Protein AF-A0A524GKK4-F1 (afdb_monomer_lite)

Structure (mmCIF, N/CA/C/O backbone):
data_AF-A0A524GKK4-F1
#
_entry.id   AF-A0A524GKK4-F1
#
loop_
_atom_site.group_PDB
_atom_site.id
_atom_site.type_symbol
_atom_site.label_atom_id
_atom_site.label_alt_id
_atom_site.label_comp_id
_atom_site.label_asym_id
_atom_site.label_entity_id
_atom_site.label_seq_id
_atom_site.pdbx_PDB_ins_code
_atom_site.Cartn_x
_atom_site.Cartn_y
_atom_site.Cartn_z
_atom_site.occupancy
_atom_site.B_iso_or_equiv
_atom_site.auth_seq_id
_atom_site.auth_comp_id
_atom_site.auth_asym_id
_atom_site.auth_atom_id
_atom_site.pdbx_PDB_model_num
ATOM 1 N N . MET A 1 1 ? -2.557 4.128 -50.075 1.00 33.72 1 MET A N 1
ATOM 2 C CA . MET A 1 1 ? -1.269 3.826 -50.736 1.00 33.72 1 MET A CA 1
ATOM 3 C C . MET A 1 1 ? -0.258 4.209 -49.692 1.00 33.72 1 MET A C 1
ATOM 5 O O . MET A 1 1 ? 0.015 5.391 -49.548 1.00 33.72 1 MET A O 1
ATOM 9 N N . ASP A 1 2 ? 0.147 3.242 -48.880 1.00 38.78 2 ASP A N 1
ATOM 10 C CA . ASP A 1 2 ? 0.832 3.525 -47.623 1.00 38.78 2 ASP A CA 1
ATOM 11 C C . ASP A 1 2 ? 2.306 3.195 -47.824 1.00 38.78 2 ASP A C 1
ATOM 13 O O . ASP A 1 2 ? 2.696 2.029 -47.864 1.00 38.78 2 ASP A O 1
ATOM 17 N N . THR A 1 3 ? 3.111 4.226 -48.058 1.00 45.31 3 THR A N 1
ATOM 18 C CA . THR A 1 3 ? 4.571 4.128 -48.103 1.00 45.31 3 THR A CA 1
ATOM 19 C C . THR A 1 3 ? 5.114 4.027 -46.675 1.00 45.31 3 THR A C 1
ATOM 21 O O . THR A 1 3 ? 4.816 4.904 -45.858 1.00 45.31 3 THR A O 1
ATOM 24 N N . PRO A 1 4 ? 5.918 3.003 -46.338 1.00 50.41 4 PRO A N 1
ATOM 25 C CA . PRO A 1 4 ? 6.613 2.953 -45.062 1.00 50.41 4 PRO A CA 1
ATOM 26 C C . PRO A 1 4 ? 7.827 3.886 -45.135 1.00 50.41 4 PRO A C 1
ATOM 28 O O . PRO A 1 4 ? 8.882 3.511 -45.633 1.00 50.41 4 PRO A O 1
ATOM 31 N N . PHE A 1 5 ? 7.687 5.127 -44.671 1.00 62.56 5 PHE A N 1
ATOM 32 C CA . PHE A 1 5 ? 8.832 6.030 -44.564 1.00 62.56 5 PHE A CA 1
ATOM 33 C C . PHE A 1 5 ? 9.609 5.701 -43.285 1.00 62.56 5 PHE A C 1
ATOM 35 O O . PHE A 1 5 ? 9.201 6.069 -42.184 1.00 62.56 5 PHE A O 1
ATOM 42 N N . ALA A 1 6 ? 10.710 4.967 -43.429 1.00 76.25 6 ALA A N 1
ATOM 43 C CA . ALA A 1 6 ? 11.764 4.951 -42.421 1.00 76.25 6 ALA A CA 1
ATOM 44 C C . ALA A 1 6 ? 12.580 6.247 -42.551 1.00 76.25 6 ALA A C 1
ATOM 46 O O . ALA A 1 6 ? 12.705 6.794 -43.648 1.00 76.25 6 ALA A O 1
ATOM 47 N N . TYR A 1 7 ? 13.133 6.742 -41.451 1.00 80.44 7 TYR A N 1
ATOM 48 C CA . TYR A 1 7 ? 13.897 7.983 -41.422 1.00 80.44 7 TYR A CA 1
ATOM 49 C C . TYR A 1 7 ? 15.275 7.760 -40.811 1.00 80.44 7 TYR A C 1
ATOM 51 O O . TYR A 1 7 ? 15.414 7.105 -39.779 1.00 80.44 7 TYR A O 1
ATOM 59 N N . ASP A 1 8 ? 16.283 8.350 -41.437 1.00 86.25 8 ASP A N 1
ATOM 60 C CA . ASP A 1 8 ? 17.646 8.387 -40.926 1.00 86.25 8 ASP A CA 1
ATOM 61 C C . ASP A 1 8 ? 17.910 9.769 -40.304 1.00 86.25 8 ASP A C 1
ATOM 63 O O . ASP A 1 8 ? 17.408 10.787 -40.790 1.00 86.25 8 ASP A O 1
ATOM 67 N N . ILE A 1 9 ? 18.709 9.826 -39.237 1.00 86.00 9 ILE A N 1
ATOM 68 C CA . ILE A 1 9 ? 19.156 11.079 -38.614 1.00 86.00 9 ILE A CA 1
ATOM 69 C C . ILE A 1 9 ? 20.647 11.247 -38.883 1.00 86.00 9 ILE A C 1
ATOM 71 O O . ILE A 1 9 ? 21.473 10.466 -38.402 1.00 86.00 9 ILE A O 1
ATOM 75 N N . ALA A 1 10 ? 20.999 12.295 -39.626 1.00 85.44 10 ALA A N 1
ATOM 76 C CA . ALA A 1 10 ? 22.377 12.669 -39.906 1.00 85.44 10 ALA A CA 1
ATOM 77 C C . ALA A 1 10 ? 22.843 13.797 -38.976 1.00 85.44 10 ALA A C 1
ATOM 79 O O . ALA A 1 10 ? 22.163 14.811 -38.815 1.00 85.44 10 ALA A O 1
ATOM 80 N N . PHE A 1 11 ? 24.023 13.641 -38.381 1.00 84.44 11 PHE A N 1
ATOM 81 C CA . PHE A 1 11 ? 24.665 14.669 -37.568 1.00 84.44 11 PHE A CA 1
ATOM 82 C C . PHE A 1 11 ? 25.390 15.681 -38.460 1.00 84.44 11 PHE A C 1
ATOM 84 O O . PHE A 1 11 ? 26.258 15.308 -39.245 1.00 84.44 11 PHE A O 1
ATOM 91 N N . LEU A 1 12 ? 25.058 16.966 -38.340 1.00 81.06 12 LEU A N 1
ATOM 92 C CA . LEU A 1 12 ? 25.643 18.042 -39.147 1.00 81.06 12 LEU A CA 1
ATOM 93 C C . LEU A 1 12 ? 26.632 18.914 -38.363 1.00 81.06 12 LEU A C 1
ATOM 95 O O . LEU A 1 12 ? 27.481 19.567 -38.966 1.00 81.06 12 LEU A O 1
ATOM 99 N N . GLY A 1 13 ? 26.552 18.926 -37.034 1.00 83.00 13 GLY A N 1
ATOM 100 C CA . GLY A 1 13 ? 27.472 19.687 -36.195 1.00 83.00 13 GLY A CA 1
ATOM 101 C C . GLY A 1 13 ? 26.882 20.069 -34.843 1.00 83.00 13 GLY A C 1
ATOM 102 O O . GLY A 1 13 ? 25.847 19.559 -34.424 1.00 83.00 13 GLY A O 1
ATOM 103 N N . LEU A 1 14 ? 27.556 20.985 -34.153 1.00 86.44 14 LEU A N 1
ATOM 104 C CA . LEU A 1 14 ? 27.154 21.504 -32.847 1.00 86.44 14 LEU A CA 1
ATOM 105 C C . LEU A 1 14 ? 26.802 22.987 -32.943 1.00 86.44 14 LEU A C 1
ATOM 107 O O . LEU A 1 14 ? 27.515 23.748 -33.595 1.00 86.44 14 LEU A O 1
ATOM 111 N N . LYS A 1 15 ? 25.759 23.403 -32.218 1.00 86.00 15 LYS A N 1
ATOM 112 C CA . LYS A 1 15 ? 25.438 24.819 -31.981 1.00 86.00 15 LYS A CA 1
ATOM 113 C C . LYS A 1 15 ? 26.532 25.499 -31.147 1.00 86.00 15 LYS A C 1
ATOM 115 O O . LYS A 1 15 ? 26.876 26.646 -31.410 1.00 86.00 15 LYS A O 1
ATOM 120 N N . ASP A 1 16 ? 27.097 24.776 -30.176 1.00 82.19 16 ASP A N 1
ATOM 121 C CA . ASP A 1 16 ? 28.266 25.190 -29.392 1.00 82.19 16 ASP A CA 1
ATOM 122 C C . ASP A 1 16 ? 29.414 24.171 -29.555 1.00 82.19 16 ASP A C 1
ATOM 124 O O . ASP A 1 16 ? 29.352 23.076 -28.988 1.00 82.19 16 ASP A O 1
ATOM 128 N N . PRO A 1 17 ? 30.478 24.497 -30.313 1.00 80.50 17 PRO A N 1
ATOM 129 C CA . PRO A 1 17 ? 31.605 23.595 -30.530 1.00 80.50 17 PRO A CA 1
ATOM 130 C C . PRO A 1 17 ? 32.586 23.533 -29.346 1.00 80.50 17 PRO A C 1
ATOM 132 O O . PRO A 1 17 ? 33.589 22.817 -29.451 1.00 80.50 17 PRO A O 1
ATOM 135 N N . SER A 1 18 ? 32.338 24.268 -28.252 1.00 84.44 18 SER A N 1
ATOM 136 C CA . SER A 1 18 ? 33.179 24.269 -27.052 1.00 84.44 18 SER A CA 1
ATOM 137 C C . SER A 1 18 ? 33.275 22.877 -26.403 1.00 84.44 18 SER A C 1
ATOM 139 O O . SER A 1 18 ? 32.421 22.014 -26.629 1.00 84.44 18 SER A O 1
ATOM 141 N N . PRO A 1 19 ? 34.283 22.629 -25.543 1.00 82.44 19 PRO A N 1
ATOM 142 C CA . PRO A 1 19 ? 34.357 21.392 -24.765 1.00 82.44 19 PRO A CA 1
ATOM 143 C C . PRO A 1 19 ? 33.082 21.110 -23.958 1.00 82.44 19 PRO A C 1
ATOM 145 O O . PRO A 1 19 ? 32.694 19.957 -23.812 1.00 82.44 19 PRO A O 1
ATOM 148 N N . VAL A 1 20 ? 32.395 22.154 -23.482 1.00 82.94 20 VAL A N 1
ATOM 149 C CA . VAL A 1 20 ? 31.154 22.027 -22.706 1.00 82.94 20 VAL A CA 1
ATOM 150 C C . VAL A 1 20 ? 29.991 21.577 -23.593 1.00 82.94 20 VAL A C 1
ATOM 152 O O . VAL A 1 20 ? 29.263 20.655 -23.219 1.00 82.94 20 VAL A O 1
ATOM 155 N N . GLY A 1 21 ? 29.839 22.176 -24.779 1.00 82.31 21 GLY A N 1
ATOM 156 C CA . GLY A 1 21 ? 28.829 21.771 -25.761 1.00 82.31 21 GLY A CA 1
ATOM 157 C C . GLY A 1 21 ? 29.041 20.339 -26.261 1.00 82.31 21 GLY A C 1
ATOM 158 O O . GLY A 1 21 ? 28.098 19.550 -26.321 1.00 82.31 21 GLY A O 1
ATOM 159 N N . ARG A 1 22 ? 30.300 19.951 -26.498 1.00 83.75 22 ARG A N 1
ATOM 160 C CA . ARG A 1 22 ? 30.676 18.575 -26.865 1.00 83.75 22 ARG A CA 1
ATOM 161 C C . ARG A 1 22 ? 30.323 17.569 -25.772 1.00 83.75 22 ARG A C 1
ATOM 163 O O . ARG A 1 22 ? 29.684 16.567 -26.073 1.00 83.75 22 ARG A O 1
ATOM 170 N N . SER A 1 23 ? 30.680 17.841 -24.516 1.00 85.19 23 SER A N 1
ATOM 171 C CA . SER A 1 23 ? 30.360 16.949 -23.392 1.00 85.19 23 SER A CA 1
ATOM 172 C C . SER A 1 23 ? 28.855 16.767 -23.203 1.00 85.19 23 SER A C 1
ATOM 174 O O . SER A 1 23 ? 28.401 15.663 -22.913 1.00 85.19 23 SER A O 1
ATOM 176 N N . ARG A 1 24 ? 28.062 17.827 -23.410 1.00 85.81 24 ARG A N 1
ATOM 177 C CA . ARG A 1 24 ? 26.596 17.750 -23.339 1.00 85.81 24 ARG A CA 1
ATOM 178 C C . ARG A 1 24 ? 26.029 16.800 -24.391 1.00 85.81 24 ARG A C 1
ATOM 180 O O . ARG A 1 24 ? 25.202 15.956 -24.052 1.00 85.81 24 ARG A O 1
ATOM 187 N N . LEU A 1 25 ? 26.502 16.905 -25.633 1.00 84.44 25 LEU A N 1
ATOM 188 C CA . LEU A 1 25 ? 26.060 16.014 -26.700 1.00 84.44 25 LEU A CA 1
ATOM 189 C C . LEU A 1 25 ? 26.522 14.571 -26.473 1.00 84.44 25 LEU A C 1
ATOM 191 O O . LEU A 1 25 ? 25.742 13.653 -26.691 1.00 84.44 25 LEU A O 1
ATOM 195 N N . VAL A 1 26 ? 27.746 14.351 -25.985 1.00 86.38 26 VAL A N 1
ATOM 196 C CA . VAL A 1 26 ? 28.236 12.996 -25.680 1.00 86.38 26 VAL A CA 1
ATOM 197 C C . VAL A 1 26 ? 27.371 12.313 -24.620 1.00 86.38 26 VAL A C 1
ATOM 199 O O . VAL A 1 26 ? 26.982 11.166 -24.815 1.00 86.38 26 VAL A O 1
ATOM 202 N N . LEU A 1 27 ? 26.997 13.023 -23.551 1.00 84.81 27 LEU A N 1
ATOM 203 C CA . LEU A 1 27 ? 26.100 12.488 -22.519 1.00 84.81 27 LEU A CA 1
ATOM 204 C C . LEU A 1 27 ? 24.694 12.194 -23.061 1.00 84.81 27 LEU A C 1
ATOM 206 O O . LEU A 1 27 ? 24.067 11.214 -22.662 1.00 84.81 27 LEU A O 1
ATOM 210 N N . ALA A 1 28 ? 24.185 13.031 -23.969 1.00 83.75 28 ALA A N 1
ATOM 211 C CA . ALA A 1 28 ? 22.908 12.774 -24.631 1.00 83.75 28 ALA A CA 1
ATOM 212 C C . ALA A 1 28 ? 22.986 11.537 -25.543 1.00 83.75 28 ALA A C 1
ATOM 214 O O . ALA A 1 28 ? 22.107 10.682 -25.494 1.00 83.75 28 ALA A O 1
ATOM 215 N N . MET A 1 29 ? 24.065 11.397 -26.315 1.00 81.69 29 MET A N 1
ATOM 216 C CA . MET A 1 29 ? 24.303 10.249 -27.194 1.00 81.69 29 MET A CA 1
ATOM 217 C C . MET A 1 29 ? 24.499 8.947 -26.414 1.00 81.69 29 MET A C 1
ATOM 219 O O . MET A 1 29 ? 23.961 7.920 -26.818 1.00 81.69 29 MET A O 1
ATOM 223 N N . GLU A 1 30 ? 25.199 8.979 -25.281 1.00 83.25 30 GLU A N 1
ATOM 224 C CA . GLU A 1 30 ? 25.345 7.831 -24.379 1.00 83.25 30 GLU A CA 1
ATOM 225 C C . GLU A 1 30 ? 23.979 7.358 -23.861 1.00 83.25 30 GLU A C 1
ATOM 227 O O . GLU A 1 30 ? 23.680 6.168 -23.905 1.00 83.25 30 GLU A O 1
ATOM 232 N N . ARG A 1 31 ? 23.091 8.285 -23.478 1.00 81.69 31 ARG A N 1
ATOM 233 C CA . ARG A 1 31 ? 21.719 7.955 -23.051 1.00 81.69 31 ARG A CA 1
ATOM 234 C C . ARG A 1 31 ? 20.847 7.412 -24.182 1.00 81.69 31 ARG A C 1
ATOM 236 O O . ARG A 1 31 ? 20.048 6.514 -23.946 1.00 81.69 31 ARG A O 1
ATOM 243 N N . LEU A 1 32 ? 20.974 7.969 -25.387 1.00 78.94 32 LEU A N 1
ATOM 244 C CA . LEU A 1 32 ? 20.140 7.601 -26.535 1.00 78.94 32 LEU A CA 1
ATOM 245 C C . LEU A 1 32 ? 20.595 6.306 -27.222 1.00 78.94 32 LEU A C 1
ATOM 247 O O . LEU A 1 32 ? 19.771 5.614 -27.811 1.00 78.94 32 LEU A O 1
ATOM 251 N N . THR A 1 33 ? 21.891 5.987 -27.177 1.00 78.31 33 THR A N 1
ATOM 252 C CA . THR A 1 33 ? 22.475 4.850 -27.914 1.00 78.31 33 THR A CA 1
ATOM 253 C C . THR A 1 33 ? 23.038 3.748 -27.021 1.00 78.31 33 THR A C 1
ATOM 255 O O . THR A 1 33 ? 23.340 2.670 -27.525 1.00 78.31 33 THR A O 1
ATOM 258 N N . GLY A 1 34 ? 23.244 4.010 -25.725 1.00 76.25 34 GLY A N 1
ATOM 259 C CA . GLY A 1 34 ? 23.941 3.103 -24.806 1.00 76.25 34 GLY A CA 1
ATOM 260 C C . GLY A 1 34 ? 25.437 2.926 -25.103 1.00 76.25 34 GLY A C 1
ATOM 261 O O . GLY A 1 34 ? 26.086 2.086 -24.482 1.00 76.25 34 GLY A O 1
ATOM 262 N N . ARG A 1 35 ? 25.997 3.675 -26.065 1.00 77.19 35 ARG A N 1
ATOM 263 C CA . ARG A 1 35 ? 27.411 3.589 -26.461 1.00 77.19 35 ARG A CA 1
ATOM 264 C C . ARG A 1 35 ? 28.300 4.362 -25.497 1.00 77.19 35 ARG A C 1
ATOM 266 O O . ARG A 1 35 ? 27.888 5.372 -24.930 1.00 77.19 35 ARG A O 1
ATOM 273 N N . SER A 1 36 ? 29.545 3.909 -25.362 1.00 77.31 36 SER A N 1
ATOM 274 C CA . SER A 1 36 ? 30.508 4.532 -24.456 1.00 77.31 36 SER A CA 1
ATOM 275 C C . SER A 1 36 ? 30.814 5.980 -24.857 1.00 77.31 36 SER A C 1
ATOM 277 O O . SER A 1 36 ? 30.770 6.347 -26.033 1.00 77.31 36 SER A O 1
ATOM 279 N N . THR A 1 37 ? 31.206 6.804 -23.884 1.00 76.50 37 THR A N 1
ATOM 280 C CA . THR A 1 37 ? 31.662 8.189 -24.102 1.00 76.50 37 THR A CA 1
ATOM 281 C C . THR A 1 37 ? 32.747 8.279 -25.187 1.00 76.50 37 THR A C 1
ATOM 283 O O . THR A 1 37 ? 32.759 9.221 -25.980 1.00 76.50 37 THR A O 1
ATOM 286 N N . ALA A 1 38 ? 33.643 7.286 -25.250 1.00 75.31 38 ALA A N 1
ATOM 287 C CA . ALA A 1 38 ? 34.726 7.223 -26.228 1.00 75.31 38 ALA A CA 1
ATOM 288 C C . ALA A 1 38 ? 34.210 6.993 -27.659 1.00 75.31 38 ALA A C 1
ATOM 290 O O . ALA A 1 38 ? 34.651 7.679 -28.579 1.00 75.31 38 ALA A O 1
ATOM 291 N N . ASP A 1 39 ? 33.233 6.099 -27.835 1.00 71.06 39 ASP A N 1
ATOM 292 C CA . ASP A 1 39 ? 32.603 5.846 -29.138 1.00 71.06 39 ASP A CA 1
ATOM 293 C C . ASP A 1 39 ? 31.787 7.061 -29.601 1.00 71.06 39 ASP A C 1
ATOM 295 O O . ASP A 1 39 ? 31.809 7.439 -30.772 1.00 71.06 39 ASP A O 1
ATOM 299 N N . CYS A 1 40 ? 31.115 7.731 -28.660 1.00 75.44 40 CYS A N 1
ATOM 300 C CA . CYS A 1 40 ? 30.336 8.937 -28.924 1.00 75.44 40 CYS A CA 1
ATOM 301 C C . CYS A 1 40 ? 31.204 10.133 -29.348 1.00 75.44 40 CYS A C 1
ATOM 303 O O . CYS A 1 40 ? 30.756 10.980 -30.125 1.00 75.44 40 CYS A O 1
ATOM 305 N N . HIS A 1 41 ? 32.457 10.196 -28.890 1.00 75.06 41 HIS A N 1
ATOM 306 C CA . HIS A 1 41 ? 33.407 11.219 -29.320 1.00 75.06 41 HIS A CA 1
ATOM 307 C C . HIS A 1 41 ? 33.795 11.095 -30.800 1.00 75.06 41 HIS A C 1
ATOM 309 O O . HIS A 1 41 ? 34.009 12.125 -31.445 1.00 75.06 41 HIS A O 1
ATOM 315 N N . ASP A 1 42 ? 33.845 9.880 -31.354 1.00 72.38 42 ASP A N 1
ATOM 316 C CA . ASP A 1 42 ? 34.187 9.666 -32.766 1.00 72.38 42 ASP A CA 1
ATOM 317 C C . ASP A 1 42 ? 33.111 10.247 -33.702 1.00 72.38 42 ASP A C 1
ATOM 319 O O . ASP A 1 42 ? 33.435 10.826 -34.743 1.00 72.38 42 ASP A O 1
ATOM 323 N N . PHE A 1 43 ? 31.836 10.215 -33.294 1.00 68.94 43 PHE A N 1
ATOM 324 C CA . PHE A 1 43 ? 30.722 10.795 -34.058 1.00 68.94 43 PHE A CA 1
ATOM 325 C C . PHE A 1 43 ? 30.834 12.311 -34.224 1.00 68.94 43 PHE A C 1
ATOM 327 O O . PHE A 1 43 ? 30.537 12.842 -35.294 1.00 68.94 43 PHE A O 1
ATOM 334 N N . LEU A 1 44 ? 31.336 13.012 -33.203 1.00 68.88 44 LEU A N 1
ATOM 335 C CA . LEU A 1 44 ? 31.500 14.469 -33.237 1.00 68.88 44 LEU A CA 1
ATOM 336 C C . LEU A 1 44 ? 32.532 14.942 -34.267 1.00 68.88 44 LEU A C 1
ATOM 338 O O . LEU A 1 44 ? 32.556 16.123 -34.612 1.00 68.88 44 LEU A O 1
ATOM 342 N N . SER A 1 45 ? 33.396 14.040 -34.739 1.00 68.44 45 SER A N 1
ATOM 343 C CA . SER A 1 45 ? 34.435 14.349 -35.721 1.00 68.44 45 SER A CA 1
ATOM 344 C C . SER A 1 45 ? 33.966 14.216 -37.177 1.00 68.44 45 SER A C 1
ATOM 346 O O . SER A 1 45 ? 34.677 14.648 -38.085 1.00 68.44 45 SER A O 1
ATOM 348 N N . LYS A 1 46 ? 32.770 13.653 -37.416 1.00 71.44 46 LYS A N 1
ATOM 349 C CA . LYS A 1 46 ? 32.276 13.276 -38.750 1.00 71.44 46 LYS A CA 1
ATOM 350 C C . LYS A 1 46 ? 30.944 13.961 -39.065 1.00 71.44 46 LYS A C 1
ATOM 352 O O . LYS A 1 46 ? 29.873 13.484 -38.702 1.00 71.44 4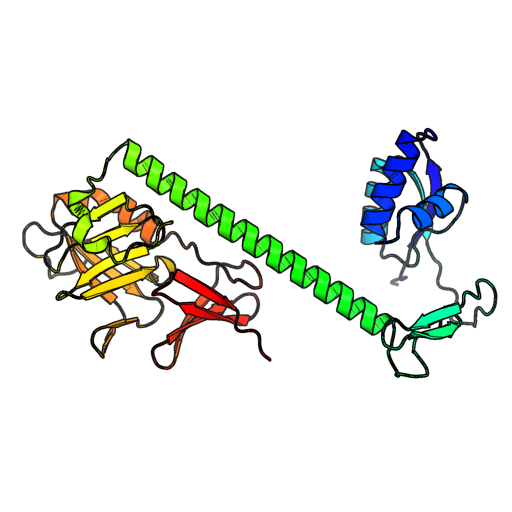6 LYS A O 1
ATOM 357 N N . VAL A 1 47 ? 31.019 15.078 -39.785 1.00 71.50 47 VAL A N 1
ATOM 358 C CA . VAL A 1 47 ? 29.843 15.781 -40.326 1.00 71.50 47 VAL A CA 1
ATOM 359 C C . VAL A 1 47 ? 29.195 14.942 -41.431 1.00 71.50 47 VAL A C 1
ATOM 361 O O . VAL A 1 47 ? 29.881 14.390 -42.287 1.00 71.50 47 VAL A O 1
ATOM 364 N N . GLY A 1 48 ? 27.867 14.859 -41.420 1.00 65.19 48 GLY A N 1
ATOM 365 C CA . GLY A 1 48 ? 27.066 14.088 -42.369 1.00 65.19 48 GLY A CA 1
ATOM 366 C C . GLY A 1 48 ? 26.921 12.606 -42.015 1.00 65.19 48 GLY A C 1
ATOM 367 O O . GLY A 1 48 ? 26.300 11.869 -42.782 1.00 65.19 48 GLY A O 1
ATOM 368 N N . LEU A 1 49 ? 27.465 12.165 -40.875 1.00 79.12 49 LEU A N 1
ATOM 369 C CA . LEU A 1 49 ? 27.342 10.785 -40.421 1.00 79.12 49 LEU A CA 1
ATOM 370 C C . LEU A 1 49 ? 25.906 10.490 -39.985 1.00 79.12 49 LEU A C 1
ATOM 372 O O . LEU A 1 49 ? 25.322 11.230 -39.193 1.00 79.12 49 LEU A O 1
ATOM 376 N N . THR A 1 50 ? 25.362 9.379 -40.472 1.00 82.00 50 THR A N 1
ATOM 377 C CA . THR A 1 50 ? 24.088 8.852 -39.978 1.00 82.00 50 THR A CA 1
ATOM 378 C C . THR A 1 50 ? 24.315 8.241 -38.601 1.00 82.00 50 THR A C 1
ATOM 380 O O . THR A 1 50 ? 25.080 7.289 -38.461 1.00 82.00 50 THR A O 1
ATOM 383 N N . ILE A 1 51 ? 23.700 8.842 -37.586 1.00 82.81 51 ILE A N 1
ATOM 384 C CA . ILE A 1 51 ? 23.838 8.447 -36.177 1.00 82.81 51 ILE A CA 1
ATOM 385 C C . ILE A 1 51 ? 22.688 7.551 -35.713 1.00 82.81 51 ILE A C 1
ATOM 387 O O . ILE A 1 51 ? 22.865 6.773 -34.779 1.00 82.81 51 ILE A O 1
ATOM 391 N N . PHE A 1 52 ? 21.548 7.619 -36.400 1.00 84.81 52 PHE A N 1
ATOM 392 C CA . PHE A 1 52 ? 20.431 6.695 -36.250 1.00 84.81 52 PHE A CA 1
ATOM 393 C C . PHE A 1 52 ? 19.860 6.386 -37.626 1.00 84.81 52 PHE A C 1
ATOM 395 O O . PHE A 1 52 ? 19.720 7.299 -38.441 1.00 84.81 52 PHE A O 1
ATOM 402 N N . ASP A 1 53 ? 19.526 5.127 -37.878 1.00 85.75 53 ASP A N 1
ATOM 403 C CA . ASP A 1 53 ? 18.996 4.674 -39.154 1.00 85.75 53 ASP A CA 1
ATOM 404 C C . ASP A 1 53 ? 17.642 3.973 -39.001 1.00 85.75 53 ASP A C 1
ATOM 406 O O . ASP A 1 53 ? 17.296 3.423 -37.957 1.00 85.75 53 ASP A O 1
ATOM 410 N N . SER A 1 54 ? 16.861 3.991 -40.079 1.00 83.12 54 SER A N 1
ATOM 411 C CA . SER A 1 54 ? 15.619 3.227 -40.233 1.00 83.12 54 SER A CA 1
ATOM 412 C C . SER A 1 54 ? 14.594 3.441 -39.105 1.00 83.12 54 SER A C 1
ATOM 414 O O . SER A 1 54 ? 13.910 2.504 -38.687 1.00 83.12 54 SER A O 1
ATOM 416 N N . LEU A 1 55 ? 14.469 4.675 -38.616 1.00 78.62 55 LEU A N 1
ATOM 417 C CA . LEU A 1 55 ? 13.564 5.019 -37.524 1.00 78.62 55 LEU A CA 1
ATOM 418 C C . LEU A 1 55 ? 12.126 5.252 -38.019 1.00 78.62 55 LEU A C 1
ATOM 420 O O . LEU A 1 55 ? 11.928 5.896 -39.053 1.00 78.62 55 LEU A O 1
ATOM 424 N N . PRO A 1 56 ? 11.101 4.825 -37.262 1.00 81.81 56 PRO A N 1
ATOM 425 C CA . PRO A 1 56 ? 9.743 5.340 -37.418 1.00 81.81 56 PRO A CA 1
ATOM 426 C C . PRO A 1 56 ? 9.699 6.860 -37.209 1.00 81.81 56 PRO A C 1
ATOM 428 O O . PRO A 1 56 ? 10.444 7.389 -36.382 1.00 81.81 56 PRO A O 1
ATOM 431 N N . VAL A 1 57 ? 8.788 7.556 -37.896 1.00 79.12 57 VAL A N 1
ATOM 432 C CA . VAL A 1 57 ? 8.666 9.029 -37.845 1.00 79.12 57 VAL A CA 1
ATOM 433 C C . VAL A 1 57 ? 8.565 9.579 -36.417 1.00 79.12 57 VAL A C 1
ATOM 435 O O . VAL A 1 57 ? 9.283 10.512 -36.065 1.00 79.12 57 VAL A O 1
ATOM 438 N N . ASP A 1 58 ? 7.752 8.946 -35.568 1.00 78.19 58 ASP A N 1
ATOM 439 C CA . ASP A 1 58 ? 7.546 9.379 -34.182 1.00 78.19 58 ASP A CA 1
ATOM 440 C C . ASP A 1 58 ? 8.833 9.246 -33.355 1.00 78.19 58 ASP A C 1
ATOM 442 O O . ASP A 1 58 ? 9.168 10.112 -32.547 1.00 78.19 58 ASP A O 1
ATOM 446 N N . GLN A 1 59 ? 9.604 8.182 -33.597 1.00 81.38 59 GLN A N 1
ATOM 447 C CA . GLN A 1 59 ? 10.873 7.942 -32.915 1.00 81.38 59 GLN A CA 1
ATOM 448 C C . GLN A 1 59 ? 11.970 8.887 -33.420 1.00 81.38 59 GLN A C 1
ATOM 450 O O . GLN A 1 59 ? 12.736 9.417 -32.615 1.00 81.38 59 GLN A O 1
ATOM 455 N N . ALA A 1 60 ? 12.017 9.152 -34.730 1.00 83.06 60 ALA A N 1
ATOM 456 C CA . ALA A 1 60 ? 12.933 10.125 -35.315 1.00 83.06 60 ALA A CA 1
ATOM 457 C C . ALA A 1 60 ? 12.692 11.534 -34.753 1.00 83.06 60 ALA A C 1
ATOM 459 O O . ALA A 1 60 ? 13.645 12.240 -34.418 1.00 83.06 60 ALA A O 1
ATOM 460 N N . GLN A 1 61 ? 11.422 11.911 -34.569 1.00 82.69 61 GLN A N 1
ATOM 461 C CA . GLN A 1 61 ? 11.053 13.206 -34.007 1.00 82.69 61 GLN A CA 1
ATOM 462 C C . GLN A 1 61 ? 11.436 13.340 -32.524 1.00 82.69 61 GLN A C 1
ATOM 464 O O . GLN A 1 61 ? 11.906 14.393 -32.095 1.00 82.69 61 GLN A O 1
ATOM 469 N N . LEU A 1 62 ? 11.276 12.280 -31.728 1.00 86.19 62 LEU A N 1
ATOM 470 C CA . LEU A 1 62 ? 11.710 12.288 -30.327 1.00 86.19 62 LEU A CA 1
ATOM 471 C C . LEU A 1 62 ? 13.231 12.416 -30.206 1.00 86.19 62 LEU A C 1
ATOM 473 O O . LEU A 1 62 ? 13.726 13.220 -29.415 1.00 86.19 62 LEU A O 1
ATOM 477 N N . ILE A 1 63 ? 13.971 11.652 -31.013 1.00 86.75 63 ILE A N 1
ATOM 478 C CA . ILE A 1 63 ? 15.434 11.658 -30.989 1.00 86.75 63 ILE A CA 1
ATOM 479 C C . ILE A 1 63 ? 15.976 13.013 -31.453 1.00 86.75 63 ILE A C 1
ATOM 481 O O . ILE A 1 63 ? 16.875 13.547 -30.806 1.00 86.75 63 ILE A O 1
ATOM 485 N N . ILE A 1 64 ? 15.421 13.619 -32.510 1.00 86.31 64 ILE A N 1
ATOM 486 C CA . ILE A 1 64 ? 15.907 14.929 -32.962 1.00 86.31 64 ILE A CA 1
ATOM 487 C C . ILE A 1 64 ? 15.656 16.027 -31.928 1.00 86.31 64 ILE A C 1
ATOM 489 O O . ILE A 1 64 ? 16.527 16.869 -31.741 1.00 86.31 64 ILE A O 1
ATOM 493 N N . ASN A 1 65 ? 14.523 15.998 -31.219 1.00 88.25 65 ASN A N 1
ATOM 494 C CA . ASN A 1 65 ? 14.232 16.981 -30.175 1.00 88.25 65 ASN A CA 1
ATOM 495 C C . ASN A 1 65 ? 15.258 16.879 -29.036 1.00 88.25 65 ASN A C 1
ATOM 497 O O . ASN A 1 65 ? 15.823 17.887 -28.619 1.00 88.25 65 ASN A O 1
ATOM 501 N N . ALA A 1 66 ? 15.571 15.656 -28.596 1.00 86.62 66 ALA A N 1
ATOM 502 C CA . ALA A 1 66 ? 16.580 15.422 -27.564 1.00 86.62 66 ALA A CA 1
ATOM 503 C C . ALA A 1 66 ? 17.989 15.862 -28.009 1.00 86.62 66 ALA A C 1
ATOM 505 O O . ALA A 1 66 ? 18.753 16.427 -27.222 1.00 86.62 66 ALA A O 1
ATOM 506 N N . LEU A 1 67 ? 18.340 15.633 -29.277 1.00 87.25 67 LEU A N 1
ATOM 507 C CA . LEU A 1 67 ? 19.611 16.080 -29.850 1.00 87.25 67 LEU A CA 1
ATOM 508 C C . LEU A 1 67 ? 19.669 17.609 -29.994 1.00 87.25 67 LEU A C 1
ATOM 510 O O . LEU A 1 67 ? 20.707 18.208 -29.708 1.00 87.25 67 LEU A O 1
ATOM 514 N N . ASP A 1 68 ? 18.566 18.251 -30.377 1.00 87.94 68 ASP A N 1
ATOM 515 C CA . ASP A 1 68 ? 18.466 19.706 -30.516 1.00 87.94 68 ASP A CA 1
ATOM 516 C C . ASP A 1 68 ? 18.620 20.427 -29.164 1.00 87.94 68 ASP A C 1
ATOM 518 O O . ASP A 1 68 ? 19.372 21.407 -29.070 1.00 87.94 68 ASP A O 1
ATOM 522 N N . GLU A 1 69 ? 17.994 19.889 -28.108 1.00 89.00 69 GLU A N 1
ATOM 523 C CA . GLU A 1 69 ? 18.149 20.327 -26.711 1.00 89.00 69 GLU A CA 1
ATOM 524 C C . GLU A 1 69 ? 19.587 20.144 -26.206 1.00 89.00 69 GLU A C 1
ATOM 526 O O . GLU A 1 69 ? 20.133 20.994 -25.491 1.00 89.00 69 GLU A O 1
ATOM 531 N N . ALA A 1 70 ? 20.243 19.059 -26.625 1.00 86.19 70 ALA A N 1
ATOM 532 C CA . ALA A 1 70 ? 21.651 18.805 -26.337 1.00 86.19 70 ALA A CA 1
ATOM 533 C C . ALA A 1 70 ? 22.609 19.710 -27.136 1.00 86.19 70 ALA A C 1
ATOM 535 O O . ALA A 1 70 ? 23.814 19.705 -26.877 1.00 86.19 70 ALA A O 1
ATOM 536 N N . GLY A 1 71 ? 22.089 20.525 -28.058 1.00 84.25 71 GLY A N 1
ATOM 537 C CA . GLY A 1 71 ? 22.860 21.477 -28.849 1.00 84.25 71 GLY A CA 1
ATOM 538 C C . GLY A 1 71 ? 23.433 20.902 -30.143 1.00 84.25 71 GLY A C 1
ATOM 539 O O . GLY A 1 71 ? 24.354 21.499 -30.703 1.00 84.25 71 GLY A O 1
ATOM 540 N N . ALA A 1 72 ? 22.920 19.772 -30.628 1.00 87.12 72 ALA A N 1
ATOM 541 C CA . ALA A 1 72 ? 23.263 19.234 -31.938 1.00 87.12 72 ALA A CA 1
ATOM 542 C C . ALA A 1 72 ? 22.514 19.962 -33.063 1.00 87.12 72 ALA A C 1
ATOM 544 O O . ALA A 1 72 ? 21.435 20.519 -32.873 1.00 87.12 72 ALA A O 1
ATOM 545 N N . VAL A 1 73 ? 23.100 19.926 -34.255 1.00 85.19 73 VAL A N 1
ATOM 546 C CA . VAL A 1 73 ? 22.453 20.262 -35.522 1.00 85.19 73 VAL A CA 1
ATOM 547 C C . VAL A 1 73 ? 22.332 18.957 -36.296 1.00 85.19 73 VAL A C 1
ATOM 549 O O . VAL A 1 73 ? 23.347 18.338 -36.623 1.00 85.19 73 VAL A O 1
ATOM 552 N N . CYS A 1 74 ? 21.103 18.528 -36.561 1.00 86.75 74 CYS A N 1
ATOM 553 C CA . CYS A 1 74 ? 20.801 17.249 -37.197 1.00 86.75 74 CYS A CA 1
ATOM 554 C C . CYS A 1 74 ? 19.826 17.434 -38.363 1.00 86.75 74 CYS A C 1
ATOM 556 O O . CYS A 1 74 ? 19.035 18.374 -38.380 1.00 86.75 74 CYS A O 1
ATOM 558 N N . GLU A 1 75 ? 19.875 16.519 -39.323 1.00 83.50 75 GLU A N 1
ATOM 559 C CA . GLU A 1 75 ? 18.964 16.460 -40.466 1.00 83.50 75 GLU A CA 1
ATOM 560 C C . GLU A 1 75 ? 18.223 15.121 -40.462 1.00 83.50 75 GLU A C 1
ATOM 562 O O . GLU A 1 75 ? 18.856 14.071 -40.339 1.00 83.50 75 GLU A O 1
ATOM 567 N N . ILE A 1 76 ? 16.896 15.158 -40.617 1.00 84.19 76 ILE A N 1
ATOM 568 C CA . ILE A 1 76 ? 16.083 13.959 -40.850 1.00 84.19 76 ILE A CA 1
ATOM 569 C C . ILE A 1 76 ? 16.003 13.718 -42.354 1.00 84.19 76 ILE A C 1
ATOM 571 O O . ILE A 1 76 ? 15.557 14.589 -43.101 1.00 84.19 76 ILE A O 1
ATOM 575 N N . ARG A 1 77 ? 16.388 12.521 -42.792 1.00 82.44 77 ARG A N 1
ATOM 576 C CA . ARG A 1 77 ? 16.323 12.103 -44.192 1.00 82.44 77 ARG A CA 1
ATOM 577 C C . ARG A 1 77 ? 15.291 10.988 -44.351 1.00 82.44 77 ARG A C 1
ATOM 579 O O . ARG A 1 77 ? 15.425 9.962 -43.684 1.00 82.44 77 ARG A O 1
ATOM 586 N N . PRO A 1 78 ? 14.269 11.152 -45.207 1.00 75.81 78 PRO A N 1
ATOM 587 C CA . PRO A 1 78 ? 13.399 10.048 -45.586 1.00 75.81 78 PRO A CA 1
ATOM 588 C C . PRO A 1 78 ? 14.215 8.978 -46.311 1.00 75.81 78 PRO A C 1
ATOM 590 O O . PRO A 1 78 ? 15.003 9.289 -47.206 1.00 75.81 78 PRO A O 1
ATOM 593 N N . LYS A 1 79 ? 14.012 7.720 -45.939 1.00 72.94 79 LYS A N 1
ATOM 594 C CA . LYS A 1 79 ? 14.611 6.566 -46.597 1.00 72.94 79 LYS A CA 1
ATOM 595 C C . LYS A 1 79 ? 13.616 6.033 -47.620 1.00 72.94 79 LYS A C 1
ATOM 597 O O . LYS A 1 79 ? 12.610 5.429 -47.257 1.00 72.94 79 LYS A O 1
ATOM 602 N N . GLU A 1 80 ? 13.868 6.305 -48.899 1.00 52.47 80 GLU A N 1
ATOM 603 C CA . GLU A 1 80 ? 13.135 5.654 -49.987 1.00 52.47 80 GLU A CA 1
ATOM 604 C C . GLU A 1 80 ? 13.598 4.194 -50.084 1.00 52.47 80 GLU A C 1
ATOM 606 O O . GLU A 1 80 ? 14.794 3.920 -50.198 1.00 52.47 80 GLU A O 1
ATOM 611 N N . ASP A 1 81 ? 12.654 3.253 -49.993 1.00 41.94 81 ASP A N 1
ATOM 612 C CA . ASP A 1 81 ? 12.909 1.817 -50.129 1.00 41.94 81 ASP A CA 1
ATOM 613 C C . ASP A 1 81 ? 13.612 1.528 -51.468 1.00 41.94 81 ASP A C 1
ATOM 615 O O . ASP A 1 81 ? 12.998 1.549 -52.537 1.00 41.94 81 ASP A O 1
ATOM 619 N N . VAL A 1 82 ? 14.906 1.205 -51.420 1.00 34.16 82 VAL A N 1
ATOM 620 C CA . VAL A 1 82 ? 15.559 0.479 -52.512 1.00 34.16 82 VAL A CA 1
ATOM 621 C C . VAL A 1 82 ? 15.275 -1.008 -52.278 1.00 34.16 82 VAL A C 1
ATOM 623 O O . VAL A 1 82 ? 15.593 -1.520 -51.200 1.00 34.16 82 VAL A O 1
ATOM 626 N N . PRO A 1 83 ? 14.689 -1.736 -53.249 1.00 34.09 83 PRO A N 1
ATOM 627 C CA . PRO A 1 83 ? 14.444 -3.164 -53.108 1.00 34.09 83 PRO A CA 1
ATOM 628 C C . PRO A 1 83 ? 15.745 -3.895 -52.779 1.00 34.09 83 PRO A C 1
ATOM 630 O O . PRO A 1 83 ? 16.771 -3.636 -53.405 1.00 34.09 83 PRO A O 1
ATOM 633 N N . ARG A 1 84 ? 15.674 -4.833 -51.823 1.00 39.47 84 ARG A N 1
ATOM 634 C CA . ARG A 1 84 ? 16.731 -5.790 -51.456 1.00 39.47 84 ARG A CA 1
ATOM 635 C C . ARG A 1 84 ? 17.556 -6.237 -52.671 1.00 39.47 84 ARG A C 1
ATOM 637 O O . ARG A 1 84 ? 17.197 -7.183 -53.367 1.00 39.47 84 ARG A O 1
ATOM 644 N N . ALA A 1 85 ? 18.711 -5.613 -52.843 1.00 33.94 85 ALA A N 1
ATOM 645 C CA . ALA A 1 85 ? 19.829 -6.135 -53.601 1.00 33.94 85 ALA A CA 1
ATOM 646 C C . ALA A 1 85 ? 21.089 -5.805 -52.800 1.00 33.94 85 ALA A C 1
ATOM 648 O O . ALA A 1 85 ? 21.520 -4.661 -52.744 1.00 33.94 85 ALA A O 1
ATOM 649 N N . VAL A 1 86 ? 21.574 -6.827 -52.091 1.00 46.16 86 VAL A N 1
ATOM 650 C CA . VAL A 1 86 ? 22.961 -7.055 -51.663 1.00 46.16 86 VAL A CA 1
ATOM 651 C C . VAL A 1 86 ? 23.843 -5.795 -51.641 1.00 46.16 86 VAL A C 1
ATOM 653 O O . VAL A 1 86 ? 24.471 -5.462 -52.640 1.00 46.16 86 VAL A O 1
ATOM 656 N N . SER A 1 87 ? 23.943 -5.133 -50.485 1.00 33.84 87 SER A N 1
ATOM 657 C CA . SER A 1 87 ? 25.062 -4.224 -50.217 1.00 33.84 87 SER A CA 1
ATOM 658 C C . SER A 1 87 ? 26.167 -5.013 -49.518 1.00 33.84 87 SER A C 1
ATOM 660 O O . SER A 1 87 ? 26.284 -5.036 -48.293 1.00 33.84 87 SER A O 1
ATOM 662 N N . GLU A 1 88 ? 26.947 -5.735 -50.322 1.00 43.94 88 GLU A N 1
ATOM 663 C CA . GLU A 1 88 ? 28.359 -5.907 -50.007 1.00 43.94 88 GLU A CA 1
ATOM 664 C C . GLU A 1 88 ? 29.055 -4.554 -50.205 1.00 43.94 88 GLU A C 1
ATOM 666 O O . GLU A 1 88 ? 28.782 -3.845 -51.170 1.00 43.94 88 GLU A O 1
ATOM 671 N N . ALA A 1 89 ? 30.003 -4.272 -49.310 1.00 40.81 89 ALA A N 1
ATOM 672 C CA . ALA A 1 89 ? 30.925 -3.135 -49.295 1.00 40.81 89 ALA A CA 1
ATOM 673 C C . ALA A 1 89 ? 30.416 -1.846 -48.619 1.00 40.81 89 ALA A C 1
ATOM 675 O O . ALA A 1 89 ? 29.940 -0.919 -49.262 1.00 40.81 89 ALA A O 1
ATOM 676 N N . LEU A 1 90 ? 30.676 -1.733 -47.308 1.00 39.09 90 LEU A N 1
ATOM 677 C CA . LEU A 1 90 ? 31.754 -0.885 -46.751 1.00 39.09 90 LEU A CA 1
ATOM 678 C C . LEU A 1 90 ? 31.595 -0.773 -45.223 1.00 39.09 90 LEU A C 1
ATOM 680 O O . LEU A 1 90 ? 30.829 0.040 -44.719 1.00 39.09 90 LEU A O 1
ATOM 684 N N . GLY A 1 91 ? 32.340 -1.601 -44.483 1.00 38.97 91 GLY A N 1
ATOM 685 C CA . GLY A 1 91 ? 32.367 -1.571 -43.015 1.00 38.97 91 GLY A CA 1
ATOM 686 C C . GLY A 1 91 ? 32.701 -2.916 -42.372 1.00 38.97 91 GLY A C 1
ATOM 687 O O . GLY A 1 91 ? 32.013 -3.347 -41.454 1.00 38.97 91 GLY A O 1
ATOM 688 N N . GLY A 1 92 ? 33.719 -3.621 -42.877 1.00 42.50 92 GLY A N 1
ATOM 689 C CA . GLY A 1 92 ? 34.143 -4.928 -42.364 1.00 42.50 92 GLY A CA 1
ATOM 690 C C . GLY A 1 92 ? 34.842 -4.832 -41.006 1.00 42.50 92 GLY A C 1
ATOM 691 O O . GLY A 1 92 ? 36.048 -5.041 -40.917 1.00 42.50 92 GLY A O 1
ATOM 692 N N . GLY A 1 93 ? 34.099 -4.501 -39.952 1.00 57.03 93 GLY A N 1
ATOM 693 C CA . GLY A 1 93 ? 34.535 -4.722 -38.577 1.00 57.03 93 GLY A CA 1
ATOM 694 C C . GLY A 1 93 ? 34.389 -6.199 -38.216 1.00 57.03 93 GLY A C 1
ATOM 695 O O . GLY A 1 93 ? 33.421 -6.848 -38.610 1.00 57.03 93 GLY A O 1
ATOM 696 N N . MET A 1 94 ? 35.342 -6.754 -37.471 1.00 70.75 94 MET A N 1
ATOM 697 C CA . MET A 1 94 ? 35.133 -8.033 -36.796 1.00 70.75 94 MET A CA 1
ATOM 698 C C . MET A 1 94 ? 34.383 -7.772 -35.487 1.00 70.75 94 MET A C 1
ATOM 700 O O . MET A 1 94 ? 34.833 -6.971 -34.674 1.00 70.75 94 MET A O 1
ATOM 704 N N . ALA A 1 95 ? 33.247 -8.434 -35.283 1.00 74.44 95 ALA A N 1
ATOM 705 C CA . ALA A 1 95 ? 32.444 -8.350 -34.068 1.00 74.44 95 ALA A CA 1
ATOM 706 C C . ALA A 1 95 ? 32.434 -9.709 -33.355 1.00 74.44 95 ALA A C 1
ATOM 708 O O . ALA A 1 95 ? 32.275 -10.756 -33.988 1.00 74.44 95 ALA A O 1
ATOM 709 N N . ALA A 1 96 ? 32.610 -9.703 -32.034 1.00 81.94 96 ALA A N 1
ATOM 710 C CA . ALA A 1 96 ? 32.493 -10.905 -31.218 1.00 81.94 96 ALA A CA 1
ATOM 711 C C . ALA A 1 96 ? 31.024 -11.166 -30.865 1.00 81.94 96 ALA A C 1
ATOM 713 O O . ALA A 1 96 ? 30.303 -10.258 -30.462 1.00 81.94 96 ALA A O 1
ATOM 714 N N . CYS A 1 97 ? 30.577 -12.416 -30.985 1.00 79.88 97 CYS A N 1
ATOM 715 C CA . CYS A 1 97 ? 29.255 -12.832 -30.538 1.00 79.88 97 CYS A CA 1
ATOM 716 C C . CYS A 1 97 ? 29.142 -12.654 -29.009 1.00 79.88 97 CYS A C 1
ATOM 718 O O . CYS A 1 97 ? 29.870 -13.341 -28.288 1.00 79.88 97 CYS A O 1
ATOM 720 N N . PRO A 1 98 ? 28.211 -11.836 -28.486 1.00 79.75 98 PRO A N 1
ATOM 721 C CA . PRO A 1 98 ? 28.049 -11.616 -27.044 1.00 79.75 98 PRO A CA 1
ATOM 722 C C . PRO A 1 98 ? 27.684 -12.883 -26.253 1.00 79.75 98 PRO A C 1
ATOM 724 O O . PRO A 1 98 ? 27.950 -12.960 -25.061 1.00 79.75 98 PRO A O 1
ATOM 727 N N . SER A 1 99 ? 27.127 -13.910 -26.906 1.00 82.94 99 SER A N 1
ATOM 728 C CA . SER A 1 99 ? 26.741 -15.163 -26.242 1.00 82.94 99 SER A CA 1
ATOM 729 C C . SER A 1 99 ? 27.891 -16.169 -26.085 1.00 82.94 99 SER A C 1
ATOM 731 O O . SER A 1 99 ? 27.921 -16.902 -25.100 1.00 82.94 99 SER A O 1
ATOM 733 N N . CYS A 1 100 ? 28.826 -16.249 -27.040 1.00 86.44 100 CYS A N 1
ATOM 734 C CA . CYS A 1 100 ? 29.868 -17.293 -27.041 1.00 86.44 100 CYS A CA 1
ATOM 735 C C . CYS A 1 100 ? 31.285 -16.801 -27.383 1.00 86.44 100 CYS A C 1
ATOM 737 O O . CYS A 1 100 ? 32.203 -17.613 -27.527 1.00 86.44 100 CYS A O 1
ATOM 739 N N . GLY A 1 101 ? 31.462 -15.493 -27.578 1.00 83.00 101 GLY A N 1
ATOM 740 C CA . GLY A 1 101 ? 32.738 -14.852 -27.899 1.00 83.00 101 GLY A CA 1
ATOM 741 C C . GLY A 1 101 ? 33.278 -15.131 -29.305 1.00 83.00 101 GLY A C 1
ATOM 742 O O . GLY A 1 101 ? 34.400 -14.741 -29.608 1.00 83.00 101 GLY A O 1
ATOM 743 N N . PHE A 1 102 ? 32.526 -15.817 -30.173 1.00 85.19 102 PHE A N 1
ATOM 744 C CA . PHE A 1 102 ? 32.982 -16.123 -31.532 1.00 85.19 102 PHE A CA 1
ATOM 745 C C . PHE A 1 102 ? 33.108 -14.851 -32.375 1.00 85.19 102 PHE A C 1
ATOM 747 O O . PHE A 1 102 ? 32.128 -14.131 -32.553 1.00 85.19 102 PHE A O 1
ATOM 754 N N . VAL A 1 103 ? 34.303 -14.593 -32.900 1.00 84.19 103 VAL A N 1
ATOM 755 C CA . VAL A 1 103 ? 34.597 -13.421 -33.729 1.00 84.19 103 VAL A CA 1
ATOM 756 C C . VAL A 1 103 ? 34.165 -13.688 -35.167 1.00 84.19 103 VAL A C 1
ATOM 758 O O . VAL A 1 103 ? 34.585 -14.667 -35.780 1.00 84.19 103 VAL A O 1
ATOM 761 N N . GLN A 1 104 ? 33.325 -12.815 -35.708 1.00 79.12 104 GLN A N 1
ATOM 762 C CA . GLN A 1 104 ? 32.780 -12.926 -37.056 1.00 79.12 104 GLN A CA 1
ATOM 763 C C . GLN A 1 104 ? 32.697 -11.563 -37.744 1.00 79.12 104 GLN A C 1
ATOM 765 O O . GLN A 1 104 ? 32.880 -10.523 -37.117 1.00 79.12 104 GLN A O 1
ATOM 770 N N . LEU A 1 105 ? 32.400 -11.566 -39.043 1.00 75.12 105 LEU A N 1
ATOM 771 C CA . LEU A 1 105 ? 32.136 -10.339 -39.793 1.00 75.12 105 LEU A CA 1
ATOM 772 C C . LEU A 1 105 ? 30.895 -9.631 -39.227 1.00 75.12 105 LEU A C 1
ATOM 774 O O . LEU A 1 105 ? 29.853 -10.267 -39.041 1.00 75.12 105 LEU A O 1
ATOM 778 N N . ALA A 1 106 ? 31.016 -8.331 -38.957 1.00 61.81 106 ALA A N 1
ATOM 779 C CA . ALA A 1 106 ? 29.897 -7.480 -38.572 1.00 61.81 106 ALA A CA 1
ATOM 780 C C . ALA A 1 106 ? 28.815 -7.478 -39.667 1.00 61.81 106 ALA A C 1
ATOM 782 O O . ALA A 1 106 ? 29.125 -7.560 -40.855 1.00 61.81 106 ALA A O 1
ATOM 783 N N . GLY A 1 107 ? 27.545 -7.413 -39.256 1.00 66.94 107 GLY A N 1
ATOM 784 C CA . GLY A 1 107 ? 26.391 -7.435 -40.165 1.00 66.94 107 GLY A CA 1
ATOM 785 C C . GLY A 1 107 ? 25.805 -8.823 -40.455 1.00 66.94 107 GLY A C 1
ATOM 786 O O . GLY A 1 107 ? 24.855 -8.924 -41.224 1.00 66.94 107 GLY A O 1
ATOM 787 N N . LYS A 1 108 ? 26.326 -9.900 -39.849 1.00 72.56 108 LYS A N 1
ATOM 788 C CA . LYS A 1 108 ? 25.643 -11.206 -39.857 1.00 72.56 108 LYS A CA 1
ATOM 789 C C . LYS A 1 108 ? 24.543 -11.237 -38.799 1.00 72.56 108 LYS A C 1
ATOM 791 O O . LYS A 1 108 ? 24.829 -10.962 -37.641 1.00 72.56 108 LYS A O 1
ATOM 796 N N . ASP A 1 109 ? 23.336 -11.654 -39.183 1.00 80.06 109 ASP A N 1
ATOM 797 C CA . ASP A 1 109 ? 22.159 -11.723 -38.298 1.00 80.06 109 ASP A CA 1
ATOM 798 C C . ASP A 1 109 ? 22.200 -12.876 -37.282 1.00 80.06 109 ASP A C 1
ATOM 800 O O . ASP A 1 109 ? 21.490 -12.841 -36.275 1.00 80.06 109 ASP A O 1
ATOM 804 N N . GLU A 1 110 ? 23.043 -13.883 -37.516 1.00 85.06 110 GLU A N 1
ATOM 805 C CA . GLU A 1 110 ? 23.139 -15.091 -36.698 1.00 85.06 110 GLU A CA 1
ATOM 806 C C . GLU A 1 110 ? 24.601 -15.475 -36.437 1.00 85.06 110 GLU A C 1
ATOM 808 O O . GLU A 1 110 ? 25.457 -15.381 -37.321 1.00 85.06 110 GLU A O 1
ATOM 813 N N . CYS A 1 111 ? 24.900 -15.924 -35.217 1.00 82.94 111 CYS A N 1
ATOM 814 C CA . CYS A 1 111 ? 26.198 -16.501 -34.889 1.00 82.94 111 CYS A CA 1
ATOM 815 C C . CYS A 1 111 ? 26.310 -17.927 -35.451 1.00 82.94 111 CYS A C 1
ATOM 817 O O . CYS A 1 111 ? 25.604 -18.815 -34.974 1.00 82.94 111 CYS A O 1
ATOM 819 N N . PRO A 1 112 ? 27.271 -18.227 -36.340 1.00 83.06 112 PRO A N 1
ATOM 820 C CA . PRO A 1 112 ? 27.426 -19.559 -36.922 1.00 83.06 112 PRO A CA 1
ATOM 821 C C . PRO A 1 112 ? 27.911 -20.606 -35.909 1.00 83.06 112 PRO A C 1
ATOM 823 O O . PRO A 1 112 ? 27.882 -21.797 -36.199 1.00 83.06 112 PRO A O 1
ATOM 826 N N . ARG A 1 113 ? 28.397 -20.179 -34.732 1.00 85.50 113 ARG A N 1
ATOM 827 C CA . ARG A 1 113 ? 28.902 -21.084 -33.692 1.00 85.50 113 ARG A CA 1
ATOM 828 C C . ARG A 1 113 ? 27.826 -21.519 -32.703 1.00 85.50 113 ARG A C 1
ATOM 830 O O . ARG A 1 113 ? 27.794 -22.687 -32.337 1.00 85.50 113 ARG A O 1
ATOM 837 N N . CYS A 1 114 ? 27.002 -20.590 -32.221 1.00 85.81 114 CYS A N 1
ATOM 838 C CA . CYS A 1 114 ? 25.989 -20.879 -31.198 1.00 85.81 114 CYS A CA 1
ATOM 839 C C . CYS A 1 114 ? 24.542 -20.699 -31.678 1.00 85.81 114 CYS A C 1
ATOM 841 O O . CYS A 1 114 ? 23.627 -20.913 -30.890 1.00 85.81 114 CYS A O 1
ATOM 843 N N . GLY A 1 115 ? 24.326 -20.302 -32.937 1.00 84.75 115 GLY A N 1
ATOM 844 C CA . GLY A 1 115 ? 22.996 -20.135 -33.536 1.00 84.75 115 GLY A CA 1
ATOM 845 C C . GLY A 1 115 ? 22.198 -18.953 -32.987 1.00 84.75 115 GLY A C 1
ATOM 846 O O . GLY A 1 115 ? 20.984 -18.877 -33.166 1.00 84.75 115 GLY A O 1
ATOM 847 N N . VAL A 1 116 ? 22.838 -18.039 -32.249 1.00 84.19 116 VAL A N 1
ATOM 848 C CA . VAL A 1 116 ? 22.118 -16.910 -31.660 1.00 84.19 116 VAL A CA 1
ATOM 849 C C . VAL A 1 116 ? 21.816 -15.857 -32.716 1.00 84.19 116 VAL A C 1
ATOM 851 O O . VAL A 1 116 ? 22.715 -15.424 -33.434 1.00 84.19 116 VAL A O 1
ATOM 854 N N . ILE A 1 117 ? 20.554 -15.443 -32.789 1.00 86.44 117 ILE A N 1
ATOM 855 C CA . ILE A 1 117 ? 20.079 -14.409 -33.710 1.00 86.44 117 ILE A CA 1
ATOM 856 C C . ILE A 1 117 ? 20.180 -13.060 -32.994 1.00 86.44 117 ILE A C 1
ATOM 858 O O . ILE A 1 117 ? 19.487 -12.847 -31.995 1.00 86.44 117 ILE A O 1
ATOM 862 N N . PHE A 1 118 ? 21.029 -12.150 -33.474 1.00 79.44 118 PHE A N 1
ATOM 863 C CA . PHE A 1 118 ? 21.339 -10.905 -32.753 1.00 79.44 118 PHE A CA 1
ATOM 864 C C . PHE A 1 118 ? 20.127 -9.990 -32.622 1.00 79.44 118 PHE A C 1
ATOM 866 O O . PHE A 1 118 ? 19.857 -9.503 -31.531 1.00 79.44 118 PHE A O 1
ATOM 873 N N . SER A 1 119 ? 19.319 -9.868 -33.676 1.00 78.19 119 SER A N 1
ATOM 874 C CA . SER A 1 119 ? 18.082 -9.077 -33.640 1.00 78.19 119 SER A CA 1
ATOM 875 C C . SER A 1 119 ? 17.049 -9.614 -32.642 1.00 78.19 119 SER A C 1
ATOM 877 O O . SER A 1 119 ? 16.228 -8.859 -32.122 1.00 78.19 119 SER A O 1
ATOM 879 N N . LYS A 1 120 ? 17.067 -10.922 -32.352 1.00 78.00 120 LYS A N 1
ATOM 880 C CA . LYS A 1 120 ? 16.221 -11.517 -31.311 1.00 78.00 120 LYS A CA 1
ATOM 881 C C . LYS A 1 120 ? 16.790 -11.242 -29.920 1.00 78.00 120 LYS A C 1
ATOM 883 O O . LYS A 1 120 ? 16.029 -10.869 -29.036 1.00 78.00 120 LYS A O 1
ATOM 888 N N . MET A 1 121 ? 18.103 -11.392 -29.746 1.00 77.88 121 MET A N 1
ATOM 889 C CA . MET A 1 121 ? 18.786 -11.099 -28.484 1.00 77.88 121 MET A CA 1
ATOM 890 C C . MET A 1 121 ? 18.600 -9.638 -28.069 1.00 77.88 121 MET A C 1
ATOM 892 O O . MET A 1 121 ? 18.196 -9.385 -26.943 1.00 77.88 121 MET A O 1
ATOM 896 N N . GLU A 1 122 ? 18.794 -8.701 -28.995 1.00 75.88 122 GLU A N 1
ATOM 897 C CA . GLU A 1 122 ? 18.603 -7.266 -28.770 1.00 75.88 122 GLU A CA 1
ATOM 898 C C . GLU A 1 122 ? 17.153 -6.945 -28.380 1.00 75.88 122 GLU A C 1
ATOM 900 O O . GLU A 1 122 ? 16.904 -6.246 -27.400 1.00 75.88 122 GLU A O 1
ATOM 905 N N . LYS A 1 123 ? 16.164 -7.531 -29.071 1.00 74.69 123 LYS A N 1
ATOM 906 C CA . LYS A 1 123 ? 14.747 -7.396 -28.689 1.00 74.69 123 LYS A CA 1
ATOM 907 C C . LYS A 1 123 ? 14.461 -7.948 -27.293 1.00 74.69 123 LYS A C 1
ATOM 909 O O . LYS A 1 123 ? 13.677 -7.349 -26.557 1.00 74.69 123 LYS A O 1
ATOM 914 N N . ASP A 1 124 ? 15.056 -9.081 -26.934 1.00 72.75 124 ASP A N 1
ATOM 915 C CA . ASP A 1 124 ? 14.884 -9.685 -25.613 1.00 72.75 124 ASP A CA 1
ATOM 916 C C . ASP A 1 124 ? 15.586 -8.859 -24.516 1.00 72.75 124 ASP A C 1
ATOM 918 O O . ASP A 1 124 ? 15.047 -8.727 -23.418 1.00 72.75 124 ASP A O 1
ATOM 922 N N . GLU A 1 125 ? 16.736 -8.243 -24.802 1.00 71.31 125 GLU A N 1
ATOM 923 C CA . GLU A 1 125 ? 17.433 -7.315 -23.901 1.00 71.31 125 GLU A CA 1
ATOM 924 C C . GLU A 1 125 ? 16.653 -6.013 -23.694 1.00 71.31 125 GLU A C 1
ATOM 926 O O . GLU A 1 125 ? 16.428 -5.620 -22.549 1.00 71.31 125 GLU A O 1
ATOM 931 N N . ILE A 1 126 ? 16.138 -5.403 -24.766 1.00 67.19 126 ILE A N 1
ATOM 932 C CA . ILE A 1 126 ? 15.273 -4.216 -24.688 1.00 67.19 126 ILE A CA 1
ATOM 933 C C . ILE A 1 126 ? 14.028 -4.520 -23.847 1.00 67.19 126 ILE A C 1
ATOM 935 O O . ILE A 1 126 ? 13.664 -3.736 -22.971 1.00 67.19 126 ILE A O 1
ATOM 939 N N . ARG A 1 127 ? 13.394 -5.682 -24.052 1.00 67.12 127 ARG A N 1
ATOM 940 C CA . ARG A 1 127 ? 12.244 -6.111 -23.239 1.00 67.12 127 ARG A CA 1
ATOM 941 C C . ARG A 1 127 ? 12.606 -6.279 -21.767 1.00 67.12 127 ARG A C 1
ATOM 943 O O . ARG A 1 127 ? 11.827 -5.865 -20.912 1.00 67.12 127 ARG A O 1
ATOM 950 N N . LYS A 1 128 ? 13.768 -6.863 -21.457 1.00 69.25 128 LYS A N 1
ATOM 951 C CA . LYS A 1 128 ? 14.253 -6.992 -20.073 1.00 69.25 128 LYS A CA 1
ATOM 952 C C . LYS A 1 128 ? 14.504 -5.629 -19.437 1.00 69.25 128 LYS A C 1
ATOM 954 O O . LYS A 1 128 ? 14.074 -5.415 -18.312 1.00 69.25 128 LYS A O 1
ATOM 959 N N . MET A 1 129 ? 15.138 -4.703 -20.153 1.00 65.56 129 MET A N 1
ATOM 960 C CA . MET A 1 129 ? 15.355 -3.341 -19.665 1.00 65.56 129 MET A CA 1
ATOM 961 C C . MET A 1 129 ? 14.035 -2.612 -19.400 1.00 65.56 129 MET A C 1
ATOM 963 O O . MET A 1 129 ? 13.861 -2.050 -18.325 1.00 65.56 129 MET A O 1
ATOM 967 N N . GLN A 1 130 ? 13.080 -2.672 -20.333 1.00 68.56 130 GLN A N 1
ATOM 968 C CA . GLN A 1 130 ? 11.749 -2.078 -20.154 1.00 68.56 130 GLN A CA 1
ATOM 969 C C . GLN A 1 130 ? 11.002 -2.690 -18.964 1.00 68.56 130 GLN A C 1
ATOM 971 O O . GLN A 1 130 ? 10.350 -1.974 -18.207 1.00 68.56 130 GLN A O 1
ATOM 976 N N . HIS A 1 131 ? 11.113 -4.006 -18.775 1.00 68.31 131 HIS A N 1
ATOM 977 C CA . HIS A 1 131 ? 10.525 -4.687 -17.6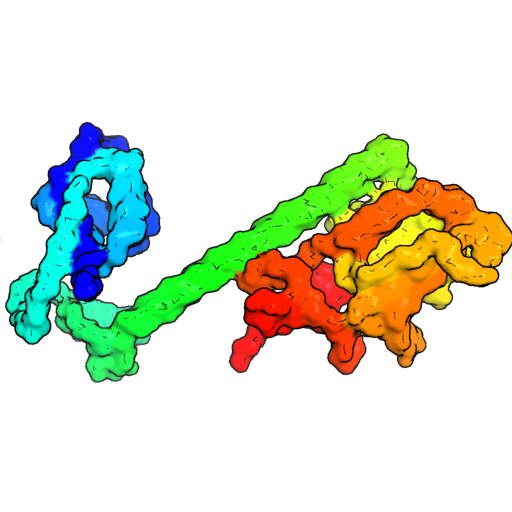28 1.00 68.31 131 HIS A CA 1
ATOM 978 C C . HIS A 1 131 ? 11.169 -4.254 -16.305 1.00 68.31 131 HIS A C 1
ATOM 980 O O . HIS A 1 131 ? 10.454 -3.969 -15.347 1.00 68.31 131 HIS A O 1
ATOM 986 N N . ASN A 1 132 ? 12.500 -4.148 -16.262 1.00 71.06 132 ASN A N 1
ATOM 987 C CA . ASN A 1 132 ? 13.226 -3.685 -15.081 1.00 71.06 132 ASN A CA 1
ATOM 988 C C . ASN A 1 132 ? 12.872 -2.233 -14.739 1.00 71.06 132 ASN A C 1
ATOM 990 O O . ASN A 1 132 ? 12.595 -1.944 -13.581 1.00 71.06 132 ASN A O 1
ATOM 994 N N . GLN A 1 133 ? 12.782 -1.350 -15.737 1.00 73.25 133 GLN A N 1
ATOM 995 C CA . GLN A 1 133 ? 12.350 0.032 -15.524 1.00 73.25 133 GLN A CA 1
ATOM 996 C C . GLN A 1 133 ? 10.930 0.091 -14.948 1.00 73.25 133 GLN A C 1
ATOM 998 O O . GLN A 1 133 ? 10.679 0.789 -13.971 1.00 73.25 133 GLN A O 1
ATOM 1003 N N . ALA A 1 134 ? 9.995 -0.685 -15.507 1.00 67.94 134 ALA A N 1
ATOM 1004 C CA . ALA A 1 134 ? 8.626 -0.740 -14.999 1.00 67.94 134 ALA A CA 1
ATOM 1005 C C . ALA A 1 134 ? 8.557 -1.261 -13.551 1.00 67.94 134 ALA A C 1
ATOM 1007 O O . ALA A 1 134 ? 7.737 -0.786 -12.762 1.00 67.94 134 ALA A O 1
ATOM 1008 N N . LEU A 1 135 ? 9.420 -2.219 -13.200 1.00 68.38 135 LEU A N 1
ATOM 1009 C CA . LEU A 1 135 ? 9.561 -2.737 -11.842 1.00 68.38 135 LEU A CA 1
ATOM 1010 C C . LEU A 1 135 ? 10.100 -1.664 -10.884 1.00 68.38 135 LEU A C 1
ATOM 1012 O O . LEU A 1 135 ? 9.530 -1.472 -9.810 1.00 68.38 135 LEU A O 1
ATOM 1016 N N . GLU A 1 136 ? 11.155 -0.947 -11.269 1.00 75.62 136 GLU A N 1
ATOM 1017 C CA . GLU A 1 136 ? 11.729 0.150 -10.479 1.00 75.62 136 GLU A CA 1
ATOM 1018 C C . GLU A 1 136 ? 10.704 1.269 -10.248 1.00 75.62 136 GLU A C 1
ATOM 1020 O O . GLU A 1 136 ? 10.476 1.676 -9.107 1.00 75.62 136 GLU A O 1
ATOM 1025 N N . ASP A 1 137 ? 9.992 1.695 -11.294 1.00 74.75 137 ASP A N 1
ATOM 1026 C CA . ASP A 1 137 ? 8.936 2.708 -11.197 1.00 74.75 137 ASP A CA 1
ATOM 1027 C C . ASP A 1 137 ? 7.772 2.246 -10.302 1.00 74.75 137 ASP A C 1
ATOM 1029 O O . ASP A 1 137 ? 7.117 3.054 -9.633 1.00 74.75 137 ASP A O 1
ATOM 1033 N N . ALA A 1 138 ? 7.452 0.948 -10.307 1.00 69.69 138 ALA A N 1
ATOM 1034 C CA . ALA A 1 138 ? 6.430 0.377 -9.433 1.00 69.69 138 ALA A CA 1
ATOM 1035 C C . ALA A 1 138 ? 6.887 0.370 -7.965 1.00 69.69 138 ALA A C 1
ATOM 1037 O O . ALA A 1 138 ? 6.097 0.708 -7.079 1.00 69.69 138 ALA A O 1
ATOM 1038 N N . GLN A 1 139 ? 8.156 0.042 -7.703 1.00 74.25 139 GLN A N 1
ATOM 1039 C CA . GLN A 1 139 ? 8.744 0.071 -6.361 1.00 74.25 139 GLN A CA 1
ATOM 1040 C C . GLN A 1 139 ? 8.811 1.493 -5.797 1.00 74.25 139 GLN A C 1
ATOM 1042 O O . GLN A 1 139 ? 8.391 1.713 -4.660 1.00 74.25 139 GLN A O 1
ATOM 1047 N N . GLN A 1 140 ? 9.258 2.467 -6.594 1.00 78.94 140 GLN A N 1
ATOM 1048 C CA . GLN A 1 140 ? 9.305 3.875 -6.186 1.00 78.94 140 GLN A CA 1
ATOM 1049 C C . GLN A 1 140 ? 7.913 4.414 -5.855 1.00 78.94 140 GLN A C 1
ATOM 1051 O O . GLN A 1 140 ? 7.722 5.036 -4.812 1.00 78.94 140 GLN A O 1
ATOM 1056 N N . ARG A 1 141 ? 6.908 4.114 -6.688 1.00 77.25 141 ARG A N 1
ATOM 1057 C CA . ARG A 1 141 ? 5.519 4.495 -6.395 1.00 77.25 141 ARG A CA 1
ATOM 1058 C C . ARG A 1 141 ? 5.001 3.842 -5.115 1.00 77.25 141 ARG A C 1
ATOM 1060 O O . ARG A 1 141 ? 4.261 4.475 -4.369 1.00 77.25 141 ARG A O 1
ATOM 1067 N N . ALA A 1 142 ? 5.358 2.583 -4.854 1.00 74.88 142 ALA A N 1
ATOM 1068 C CA . ALA A 1 142 ? 4.933 1.893 -3.638 1.00 74.88 142 ALA A CA 1
ATOM 1069 C C . ALA A 1 142 ? 5.568 2.514 -2.388 1.00 74.88 142 ALA A C 1
ATOM 1071 O O . ALA A 1 142 ? 4.904 2.645 -1.364 1.00 74.88 142 ALA A O 1
ATOM 1072 N N . GLU A 1 143 ? 6.833 2.926 -2.473 1.00 80.69 143 GLU A N 1
ATOM 1073 C CA . GLU A 1 143 ? 7.505 3.690 -1.420 1.00 80.69 143 GLU A CA 1
ATOM 1074 C C . GLU A 1 143 ? 6.851 5.054 -1.192 1.00 80.69 143 GLU A C 1
ATOM 1076 O O . GLU A 1 143 ? 6.519 5.389 -0.060 1.00 80.69 143 GLU A O 1
ATOM 1081 N N . GLN A 1 144 ? 6.572 5.801 -2.263 1.00 83.75 144 GLN A N 1
ATOM 1082 C CA . GLN A 1 144 ? 5.905 7.097 -2.162 1.00 83.75 144 GLN A CA 1
ATOM 1083 C C . GLN A 1 144 ? 4.546 6.981 -1.462 1.00 83.75 144 GLN A C 1
ATOM 1085 O O . GLN A 1 144 ? 4.269 7.737 -0.536 1.00 83.75 144 GLN A O 1
ATOM 1090 N N . ILE A 1 145 ? 3.720 6.007 -1.857 1.00 80.81 145 ILE A N 1
ATOM 1091 C CA . ILE A 1 145 ? 2.433 5.762 -1.198 1.00 80.81 145 ILE A CA 1
ATOM 1092 C C . ILE A 1 145 ? 2.667 5.418 0.276 1.00 80.81 145 ILE A C 1
ATOM 1094 O O . ILE A 1 145 ? 2.040 6.010 1.142 1.00 80.81 145 ILE A O 1
ATOM 1098 N N . ARG A 1 146 ? 3.599 4.518 0.607 1.00 81.44 146 ARG A N 1
ATOM 1099 C CA . ARG A 1 146 ? 3.906 4.206 2.016 1.00 81.44 146 ARG A CA 1
ATOM 1100 C C . ARG A 1 146 ? 4.249 5.458 2.830 1.00 81.44 146 ARG A C 1
ATOM 1102 O O . ARG A 1 146 ? 3.712 5.624 3.928 1.00 81.44 146 ARG A O 1
ATOM 1109 N N . GLN A 1 147 ? 5.060 6.353 2.276 1.00 87.56 147 GLN A N 1
ATOM 1110 C CA . GLN A 1 147 ? 5.423 7.608 2.926 1.00 87.56 147 GLN A CA 1
ATOM 1111 C C . GLN A 1 147 ? 4.216 8.540 3.112 1.00 87.56 147 GLN A C 1
ATOM 1113 O O . GLN A 1 147 ? 4.000 9.039 4.215 1.00 87.56 147 GLN A O 1
ATOM 1118 N N . GLU A 1 148 ? 3.383 8.720 2.080 1.00 88.75 148 GLU A N 1
ATOM 1119 C CA . GLU A 1 148 ? 2.157 9.535 2.156 1.00 88.75 148 GLU A CA 1
ATOM 1120 C C . GLU A 1 148 ? 1.244 9.079 3.302 1.00 88.75 148 GLU A C 1
ATOM 1122 O O . GLU A 1 148 ? 0.635 9.885 4.007 1.00 88.75 148 GLU A O 1
ATOM 1127 N N . TRP A 1 149 ? 1.162 7.770 3.518 1.00 87.81 149 TRP A N 1
ATOM 1128 C CA . TRP A 1 149 ? 0.363 7.182 4.582 1.00 87.81 149 TRP A CA 1
ATOM 1129 C C . TRP A 1 149 ? 0.960 7.374 5.974 1.00 87.81 149 TRP A C 1
ATOM 1131 O O . TRP A 1 149 ? 0.220 7.636 6.925 1.00 87.81 149 TRP A O 1
ATOM 1141 N N . ASP A 1 150 ? 2.283 7.294 6.105 1.00 91.88 150 ASP A N 1
ATOM 1142 C CA . ASP A 1 150 ? 2.948 7.626 7.366 1.00 91.88 150 ASP A CA 1
ATOM 1143 C C . ASP A 1 150 ? 2.761 9.096 7.715 1.00 91.88 150 ASP A C 1
ATOM 1145 O O . ASP A 1 150 ? 2.494 9.428 8.869 1.00 91.88 150 ASP A O 1
ATOM 1149 N N . ASP A 1 151 ? 2.852 9.978 6.725 1.00 93.38 151 ASP A N 1
ATOM 1150 C CA . ASP A 1 151 ? 2.673 11.410 6.930 1.00 93.38 151 ASP A CA 1
ATOM 1151 C C . ASP A 1 151 ? 1.230 11.737 7.325 1.00 93.38 151 ASP A C 1
ATOM 1153 O O . ASP A 1 151 ? 1.010 12.526 8.244 1.00 93.38 151 ASP A O 1
ATOM 1157 N N . ARG A 1 152 ? 0.236 11.051 6.745 1.00 92.56 152 ARG A N 1
ATOM 1158 C CA . ARG A 1 152 ? -1.166 11.139 7.193 1.00 92.56 152 ARG A CA 1
ATOM 1159 C C . ARG A 1 152 ? -1.352 10.657 8.631 1.00 92.56 152 ARG A C 1
ATOM 1161 O O . ARG A 1 152 ? -2.047 11.321 9.399 1.00 92.56 152 ARG A O 1
ATOM 1168 N N . ALA A 1 153 ? -0.744 9.531 9.011 1.00 94.75 153 ALA A N 1
ATOM 1169 C CA . ALA A 1 153 ? -0.811 9.016 10.381 1.00 94.75 153 ALA A CA 1
ATOM 1170 C C . ALA A 1 153 ? -0.169 9.990 11.385 1.00 94.75 153 ALA A C 1
ATOM 1172 O O . ALA A 1 153 ? -0.754 10.279 12.430 1.00 94.75 153 ALA A O 1
ATOM 1173 N N . LYS A 1 154 ? 1.001 10.548 11.049 1.00 95.81 154 LYS A N 1
ATOM 1174 C CA . LYS A 1 154 ? 1.675 11.579 11.855 1.00 95.81 154 LYS A CA 1
ATOM 1175 C C . LYS A 1 154 ? 0.814 12.830 11.988 1.00 95.81 154 LYS A C 1
ATOM 1177 O O . LYS A 1 154 ? 0.609 13.298 13.101 1.00 95.81 154 LYS A O 1
ATOM 1182 N N . HIS A 1 155 ? 0.255 13.322 10.884 1.00 95.19 155 HIS A N 1
ATOM 1183 C CA . HIS A 1 155 ? -0.605 14.500 10.901 1.00 95.19 155 HIS A CA 1
ATOM 1184 C C . HIS A 1 155 ? -1.863 14.286 11.755 1.00 95.19 155 HIS A C 1
ATOM 1186 O O . HIS A 1 155 ? -2.270 15.161 12.517 1.00 95.19 155 HIS A O 1
ATOM 1192 N N . PHE A 1 156 ? -2.456 13.090 11.709 1.00 95.31 156 PHE A N 1
ATOM 1193 C CA . PHE A 1 156 ? -3.561 12.748 12.602 1.00 95.31 156 PHE A CA 1
ATOM 1194 C C . PHE A 1 156 ? -3.150 12.854 14.080 1.00 95.31 156 PHE A C 1
ATOM 1196 O O . PHE A 1 156 ? -3.853 13.483 14.879 1.00 95.31 156 PHE A O 1
ATOM 1203 N N . LEU A 1 157 ? -1.984 12.299 14.425 1.00 96.81 157 LEU A N 1
ATOM 1204 C CA . LEU A 1 157 ? -1.427 12.313 15.779 1.00 96.81 157 LEU A CA 1
ATOM 1205 C C . LEU A 1 157 ? -1.100 13.719 16.301 1.00 96.81 157 LEU A C 1
ATOM 1207 O O . LEU A 1 157 ? -1.179 13.928 17.510 1.00 96.81 157 LEU A O 1
ATOM 1211 N N . GLU A 1 158 ? -0.792 14.686 15.432 1.00 95.94 158 GLU A N 1
ATOM 1212 C CA . GLU A 1 158 ? -0.589 16.090 15.831 1.00 95.94 158 GLU A CA 1
ATOM 1213 C C . GLU A 1 158 ? -1.840 16.672 16.502 1.00 95.94 158 GLU A C 1
ATOM 1215 O O . GLU A 1 158 ? -1.747 17.401 17.489 1.00 95.94 158 GLU A O 1
ATOM 1220 N N . SER A 1 159 ? -3.023 16.320 15.990 1.00 93.94 159 SER A N 1
ATOM 1221 C CA . SER A 1 159 ? -4.307 16.781 16.531 1.00 93.94 159 SER A CA 1
ATOM 1222 C C . SER A 1 159 ? -4.857 15.886 17.645 1.00 93.94 159 SER A C 1
ATOM 1224 O O . SER A 1 159 ? -5.612 16.349 18.503 1.00 93.94 159 SER A O 1
ATOM 1226 N N . ARG A 1 160 ? -4.510 14.593 17.626 1.00 94.38 160 ARG A N 1
ATOM 1227 C CA . ARG A 1 160 ? -5.033 13.567 18.536 1.00 94.38 160 ARG A CA 1
ATOM 1228 C C . ARG A 1 160 ? -3.912 12.618 18.974 1.00 94.38 160 ARG A C 1
ATOM 1230 O O . ARG A 1 160 ? -3.823 11.504 18.456 1.00 94.38 160 ARG A O 1
ATOM 1237 N N . PRO A 1 161 ? -3.066 13.024 19.935 1.00 95.31 161 PRO A N 1
ATOM 1238 C CA . PRO A 1 161 ? -1.968 12.186 20.396 1.00 95.31 161 PRO A CA 1
ATOM 1239 C C . PRO A 1 161 ? -2.464 10.857 20.975 1.00 95.31 161 PRO A C 1
ATOM 1241 O O . PRO A 1 161 ? -3.366 10.824 21.817 1.00 95.31 161 PRO A O 1
ATOM 1244 N N . LEU A 1 162 ? -1.836 9.756 20.562 1.00 95.56 162 LEU A N 1
ATOM 1245 C CA . LEU A 1 162 ? -2.108 8.423 21.088 1.00 95.56 162 LEU A CA 1
ATOM 1246 C C . LEU A 1 162 ? -1.026 8.024 22.100 1.00 95.56 162 LEU A C 1
ATOM 1248 O O . LEU A 1 162 ? 0.134 7.836 21.741 1.00 95.56 162 LEU A O 1
ATOM 1252 N N . SER A 1 163 ? -1.407 7.864 23.371 1.00 94.44 163 SER A N 1
ATOM 1253 C CA . SER A 1 163 ? -0.477 7.396 24.409 1.00 94.44 163 SER A CA 1
ATOM 1254 C C . SER A 1 163 ? -0.044 5.944 24.168 1.00 94.44 163 SER A C 1
ATOM 1256 O O . SER A 1 163 ? -0.886 5.081 23.904 1.00 94.44 163 SER A O 1
ATOM 1258 N N . ALA A 1 164 ? 1.256 5.674 24.333 1.00 92.50 164 ALA A N 1
ATOM 1259 C CA . ALA A 1 164 ? 1.862 4.347 24.188 1.00 92.50 164 ALA A CA 1
ATOM 1260 C C . ALA A 1 164 ? 1.229 3.281 25.093 1.00 92.50 164 ALA A C 1
ATOM 1262 O O . ALA A 1 164 ? 1.055 2.133 24.680 1.00 92.50 164 ALA A O 1
ATOM 1263 N N . ASP A 1 165 ? 0.794 3.674 26.291 1.00 94.75 165 ASP A N 1
ATOM 1264 C CA . ASP A 1 165 ? 0.160 2.764 27.247 1.00 94.75 165 ASP A CA 1
ATOM 1265 C C . ASP A 1 165 ? -1.137 2.159 26.698 1.00 94.75 165 ASP A C 1
ATOM 1267 O O . ASP A 1 165 ? -1.504 1.035 27.049 1.00 94.75 165 ASP A O 1
ATOM 1271 N N . ARG A 1 166 ? -1.831 2.876 25.799 1.00 93.12 166 ARG A N 1
ATOM 1272 C CA . ARG A 1 166 ? -3.098 2.405 25.226 1.00 93.12 166 ARG A CA 1
ATOM 1273 C C . ARG A 1 166 ? -2.909 1.208 24.311 1.00 93.12 166 ARG A C 1
ATOM 1275 O O . ARG A 1 166 ? -3.762 0.329 24.295 1.00 93.12 166 ARG A O 1
ATOM 1282 N N . TYR A 1 167 ? -1.808 1.156 23.568 1.00 94.44 167 TYR A N 1
ATOM 1283 C CA . TYR A 1 167 ? -1.569 0.115 22.570 1.00 94.44 167 TYR A CA 1
ATOM 1284 C C . TYR A 1 167 ? -0.456 -0.861 22.952 1.00 94.44 167 TYR A C 1
ATOM 1286 O O . TYR A 1 167 ? -0.090 -1.704 22.138 1.00 94.44 167 TYR A O 1
ATOM 1294 N N . GLN A 1 168 ? 0.020 -0.841 24.203 1.00 94.12 168 GLN A N 1
ATOM 1295 C CA . GLN A 1 168 ? 1.101 -1.720 24.668 1.00 94.12 168 GLN A CA 1
ATOM 1296 C C . GLN A 1 168 ? 0.870 -3.214 24.374 1.00 94.12 168 GLN A C 1
ATOM 1298 O O . GLN A 1 168 ? 1.813 -3.961 24.116 1.00 94.12 168 GLN A O 1
ATOM 1303 N N . MET A 1 169 ? -0.394 -3.650 24.371 1.00 93.81 169 MET A N 1
ATOM 1304 C CA . MET A 1 169 ? -0.798 -5.028 24.073 1.00 93.81 169 MET A CA 1
ATOM 1305 C C . MET A 1 169 ? -0.512 -5.453 22.626 1.00 93.81 169 MET A C 1
ATOM 1307 O O . MET A 1 169 ? -0.432 -6.647 22.352 1.00 93.81 169 MET A O 1
ATOM 1311 N N . PHE A 1 170 ? -0.312 -4.492 21.723 1.00 93.50 170 PHE A N 1
ATOM 1312 C CA . PHE A 1 170 ? 0.047 -4.710 20.326 1.00 93.50 170 PHE A CA 1
ATOM 1313 C C . PHE A 1 170 ? 1.549 -4.554 20.058 1.00 93.50 170 PHE A C 1
ATOM 1315 O O . PHE A 1 170 ? 1.994 -4.920 18.977 1.00 93.50 170 PHE A O 1
ATOM 1322 N N . ASN A 1 171 ? 2.362 -4.082 21.013 1.00 90.81 171 ASN A N 1
ATOM 1323 C CA . ASN A 1 171 ? 3.777 -3.752 20.766 1.00 90.81 171 ASN A CA 1
ATOM 1324 C C . ASN A 1 171 ? 4.613 -4.919 20.226 1.00 90.81 171 ASN A C 1
ATOM 1326 O O . ASN A 1 171 ? 5.539 -4.702 19.457 1.00 90.81 171 ASN A O 1
ATOM 1330 N N . LYS A 1 172 ? 4.293 -6.162 20.607 1.00 89.38 172 LYS A N 1
ATOM 1331 C CA . LYS A 1 172 ? 4.988 -7.357 20.091 1.00 89.38 172 LYS A CA 1
ATOM 1332 C C . LYS A 1 172 ? 4.644 -7.683 18.636 1.00 89.38 172 LYS A C 1
ATOM 1334 O O . LYS A 1 172 ? 5.314 -8.506 18.023 1.00 89.38 172 LYS A O 1
ATOM 1339 N N . ASN A 1 173 ? 3.578 -7.082 18.130 1.00 87.88 173 ASN A N 1
ATOM 1340 C CA . ASN A 1 173 ? 2.979 -7.359 16.837 1.00 87.88 173 ASN A CA 1
ATOM 1341 C C . ASN A 1 173 ? 3.146 -6.180 15.868 1.00 87.88 173 ASN A C 1
ATOM 1343 O O . ASN A 1 173 ? 2.905 -6.365 14.682 1.00 87.88 173 ASN A O 1
ATOM 1347 N N . LEU A 1 174 ? 3.541 -5.004 16.365 1.00 87.31 174 LEU A N 1
ATOM 1348 C CA . LEU A 1 174 ? 3.897 -3.849 15.548 1.00 87.31 174 LEU A CA 1
ATOM 1349 C C . LEU A 1 174 ? 5.265 -4.067 14.900 1.00 87.31 174 LEU A C 1
ATOM 1351 O O . LEU A 1 174 ? 6.231 -4.463 15.559 1.00 87.31 174 LEU A O 1
ATOM 1355 N N . THR A 1 175 ? 5.358 -3.773 13.610 1.00 81.62 175 THR A N 1
ATOM 1356 C CA . THR A 1 175 ? 6.642 -3.657 12.915 1.00 81.62 175 THR A CA 1
ATOM 1357 C C . THR A 1 175 ? 7.304 -2.316 13.253 1.00 81.62 175 THR A C 1
ATOM 1359 O O . THR A 1 175 ? 6.638 -1.367 13.663 1.00 81.62 175 THR A O 1
ATOM 1362 N N . GLN A 1 176 ? 8.630 -2.214 13.098 1.00 74.88 176 GLN A N 1
ATOM 1363 C CA . GLN A 1 176 ? 9.371 -0.983 13.431 1.00 74.88 176 GLN A CA 1
ATOM 1364 C C . GLN A 1 176 ? 8.944 0.238 12.600 1.00 74.88 176 GLN A C 1
ATOM 1366 O O . GLN A 1 176 ? 9.141 1.367 13.040 1.00 74.88 176 GLN A O 1
ATOM 1371 N N . GLU A 1 177 ? 8.385 0.014 11.412 1.00 81.06 177 GLU A N 1
ATOM 1372 C CA . GLU A 1 177 ? 8.024 1.065 10.455 1.00 81.06 177 GLU A CA 1
ATOM 1373 C C . GLU A 1 177 ? 6.555 1.502 10.573 1.00 81.06 177 GLU A C 1
ATOM 1375 O O . GLU A 1 177 ? 6.136 2.449 9.914 1.00 81.06 177 GLU A O 1
ATOM 1380 N N . GLU A 1 178 ? 5.749 0.826 11.395 1.00 86.94 178 GLU A N 1
ATOM 1381 C CA . GLU A 1 178 ? 4.329 1.132 11.546 1.00 86.94 178 GLU A CA 1
ATOM 1382 C C . GLU A 1 178 ? 4.073 2.217 12.581 1.00 86.94 178 GLU A C 1
ATOM 1384 O O . GLU A 1 178 ? 4.551 2.160 13.714 1.00 86.94 178 GLU A O 1
ATOM 1389 N N . ILE A 1 179 ? 3.216 3.168 12.213 1.00 93.69 179 ILE A N 1
ATOM 1390 C CA . ILE A 1 179 ? 2.812 4.254 13.101 1.00 93.69 179 ILE A CA 1
ATOM 1391 C C . ILE A 1 179 ? 1.412 3.953 13.645 1.00 93.69 179 ILE A C 1
ATOM 1393 O O . ILE A 1 179 ? 0.437 4.098 12.901 1.00 93.69 179 ILE A O 1
ATOM 1397 N N . PRO A 1 180 ? 1.262 3.527 14.913 1.00 96.12 180 PRO A N 1
ATOM 1398 C CA . PRO A 1 180 ? -0.045 3.414 15.549 1.00 96.12 180 PRO A CA 1
ATOM 1399 C C . PRO A 1 180 ? -0.633 4.812 15.758 1.00 96.12 180 PRO A C 1
ATOM 1401 O O . PRO A 1 180 ? -0.024 5.643 16.431 1.00 96.12 180 PRO A O 1
ATOM 1404 N N . PHE A 1 181 ? -1.813 5.078 15.193 1.00 96.75 181 PHE A N 1
ATOM 1405 C CA . PHE A 1 181 ? -2.385 6.430 15.213 1.00 96.75 181 PHE A CA 1
ATOM 1406 C C . PHE A 1 181 ? -3.803 6.509 15.783 1.00 96.75 181 PHE A C 1
ATOM 1408 O O . PHE A 1 181 ? -4.202 7.568 16.261 1.00 96.75 181 PHE A O 1
ATOM 1415 N N . LEU A 1 182 ? -4.567 5.412 15.787 1.00 97.06 182 LEU A N 1
ATOM 1416 C CA . LEU A 1 182 ? -5.934 5.413 16.307 1.00 97.06 182 LEU A CA 1
ATOM 1417 C C . LEU A 1 182 ? -6.248 4.115 17.049 1.00 97.06 182 LEU A C 1
ATOM 1419 O O . LEU A 1 182 ? -6.080 3.021 16.522 1.00 97.06 182 LEU A O 1
ATOM 1423 N N . PHE A 1 183 ? -6.741 4.250 18.276 1.00 97.31 183 PHE A N 1
ATOM 1424 C CA . PHE A 1 183 ? -7.182 3.139 19.111 1.00 97.31 183 PHE A CA 1
ATOM 1425 C C . PHE A 1 183 ? -8.697 3.204 19.298 1.00 97.31 183 PHE A C 1
ATOM 1427 O O . PHE A 1 183 ? -9.237 4.241 19.686 1.00 97.31 183 PHE A O 1
ATOM 1434 N N . LEU A 1 184 ? -9.371 2.090 19.039 1.00 96.75 184 LEU A N 1
ATOM 1435 C CA . LEU A 1 184 ? -10.817 1.950 19.099 1.00 96.75 184 LEU A CA 1
ATOM 1436 C C . LEU A 1 184 ? -11.184 0.949 20.195 1.00 96.75 184 LEU A C 1
ATOM 1438 O O . LEU A 1 184 ? -10.877 -0.242 20.110 1.00 96.75 184 LEU A O 1
ATOM 1442 N N . ASP A 1 185 ? -11.881 1.443 21.213 1.00 95.00 185 ASP A N 1
ATOM 1443 C CA . ASP A 1 185 ? -12.487 0.600 22.236 1.00 95.00 185 ASP A CA 1
ATOM 1444 C C . ASP A 1 185 ? -13.723 -0.103 21.658 1.00 95.00 185 ASP A C 1
ATOM 1446 O O . ASP A 1 185 ? -14.631 0.537 21.113 1.00 95.00 185 ASP A O 1
ATOM 1450 N N . THR A 1 186 ? -13.765 -1.430 21.780 1.00 94.25 186 THR A N 1
ATOM 1451 C CA . THR A 1 186 ? -14.888 -2.247 21.305 1.00 94.25 186 THR A CA 1
ATOM 1452 C C . THR A 1 186 ? -15.256 -3.322 22.325 1.00 94.25 186 THR A C 1
ATOM 1454 O O . THR A 1 186 ? -14.443 -3.682 23.180 1.00 94.25 186 THR A O 1
ATOM 1457 N N . ALA A 1 187 ? -16.481 -3.844 22.247 1.00 91.50 187 ALA A N 1
ATOM 1458 C CA . ALA A 1 187 ? -16.965 -4.854 23.187 1.00 91.50 187 ALA A CA 1
ATOM 1459 C C . ALA A 1 187 ? -16.289 -6.229 23.023 1.00 91.50 187 ALA A C 1
ATOM 1461 O O . ALA A 1 187 ? -16.250 -7.005 23.976 1.00 91.50 187 ALA A O 1
ATOM 1462 N N . GLU A 1 188 ? -15.806 -6.550 21.825 1.00 90.50 188 GLU A N 1
ATOM 1463 C CA . GLU A 1 188 ? -15.177 -7.829 21.475 1.00 90.50 188 GLU A CA 1
ATOM 1464 C C . GLU A 1 188 ? -13.666 -7.839 21.761 1.00 90.50 188 GLU A C 1
ATOM 1466 O O . GLU A 1 188 ? -13.051 -8.903 21.840 1.00 90.50 188 GLU A O 1
ATOM 1471 N N . GLY A 1 189 ? -13.083 -6.654 21.937 1.00 91.75 189 GLY A N 1
ATOM 1472 C CA . GLY A 1 189 ? -11.657 -6.435 22.140 1.00 91.75 189 GLY A CA 1
ATOM 1473 C C . GLY A 1 189 ? -11.165 -5.216 21.358 1.00 91.75 189 GLY A C 1
ATOM 1474 O O . GLY A 1 189 ? -11.794 -4.798 20.384 1.00 91.75 189 GLY A O 1
ATOM 1475 N N . PRO A 1 190 ? -10.070 -4.580 21.786 1.00 95.00 190 PRO A N 1
ATOM 1476 C CA . PRO A 1 190 ? -9.626 -3.344 21.167 1.00 95.00 190 PRO A CA 1
ATOM 1477 C C . PRO A 1 190 ? -9.169 -3.556 19.727 1.00 95.00 190 PRO A C 1
ATOM 1479 O O . PRO A 1 190 ? -8.652 -4.615 19.352 1.00 95.00 190 PRO A O 1
ATOM 1482 N N . VAL A 1 191 ? -9.327 -2.493 18.948 1.00 96.56 191 VAL A N 1
ATOM 1483 C CA . VAL A 1 191 ? -8.832 -2.385 17.581 1.00 96.56 191 VAL A CA 1
ATOM 1484 C C . VAL A 1 191 ? -7.828 -1.237 17.518 1.00 96.56 191 VAL A C 1
ATOM 1486 O O . VAL A 1 191 ? -8.113 -0.128 17.961 1.00 96.56 191 VAL A O 1
ATOM 1489 N N . LEU A 1 192 ? -6.653 -1.497 16.961 1.00 96.81 192 LEU A N 1
ATOM 1490 C CA . LEU A 1 192 ? -5.605 -0.522 16.705 1.00 96.81 192 LEU A CA 1
ATOM 1491 C C . LEU A 1 192 ? -5.465 -0.320 15.198 1.00 96.81 192 LEU A C 1
ATOM 1493 O O . LEU A 1 192 ? -5.256 -1.275 14.461 1.00 96.81 192 LEU A O 1
ATOM 1497 N N . MET A 1 193 ? -5.546 0.922 14.744 1.00 96.00 193 MET A N 1
ATOM 1498 C CA . MET A 1 193 ? -5.240 1.301 13.370 1.00 96.00 193 MET A CA 1
ATOM 1499 C C . MET A 1 193 ? -3.823 1.873 13.307 1.00 96.00 193 MET A C 1
ATOM 1501 O O . MET A 1 193 ? -3.450 2.753 14.094 1.00 96.00 193 MET A O 1
ATOM 1505 N N . THR A 1 194 ? -3.035 1.347 12.373 1.00 94.38 194 THR A N 1
ATOM 1506 C CA . THR A 1 194 ? -1.653 1.749 12.091 1.00 94.38 194 THR A CA 1
ATOM 1507 C C . THR A 1 194 ? -1.549 2.325 10.687 1.00 94.38 194 THR A C 1
ATOM 1509 O O . THR A 1 194 ? -2.456 2.142 9.869 1.00 94.38 194 THR A O 1
ATOM 1512 N N . SER A 1 195 ? -0.419 2.959 10.364 1.00 92.06 195 SER A N 1
ATOM 1513 C CA . SER A 1 195 ? -0.140 3.471 9.017 1.00 92.06 195 SER A CA 1
ATOM 1514 C C . SER A 1 195 ? -0.180 2.413 7.897 1.00 92.06 195 SER A C 1
ATOM 1516 O O . SER A 1 195 ? -0.059 2.770 6.724 1.00 92.06 195 SER A O 1
ATOM 1518 N N . ARG A 1 196 ? -0.354 1.123 8.229 1.00 86.94 196 ARG A N 1
ATOM 1519 C CA . ARG A 1 196 ? -0.347 0.003 7.278 1.00 86.94 196 ARG A CA 1
ATOM 1520 C C . ARG A 1 196 ? -1.539 -0.943 7.385 1.00 86.94 196 ARG A C 1
ATOM 1522 O O . ARG A 1 196 ? -1.915 -1.546 6.384 1.00 86.94 196 ARG A O 1
ATOM 1529 N N . GLN A 1 197 ? -2.119 -1.107 8.569 1.00 88.88 197 GLN A N 1
ATOM 1530 C CA . GLN A 1 197 ? -3.155 -2.112 8.795 1.00 88.88 197 GLN A CA 1
ATOM 1531 C C . GLN A 1 197 ? -4.026 -1.803 10.009 1.00 88.88 197 GLN A C 1
ATOM 1533 O O . GLN A 1 197 ? -3.739 -0.928 10.826 1.00 88.88 197 GLN A O 1
ATOM 1538 N N . LEU A 1 198 ? -5.071 -2.606 10.153 1.00 92.62 198 LEU A N 1
ATOM 1539 C CA . LEU A 1 198 ? -5.889 -2.688 11.344 1.00 92.62 198 LEU A CA 1
ATOM 1540 C C . LEU A 1 198 ? -5.530 -3.966 12.110 1.00 92.62 198 LEU A C 1
ATOM 1542 O O . LEU A 1 198 ? -5.562 -5.073 11.578 1.00 92.62 198 LEU A O 1
ATOM 1546 N N . MET A 1 199 ? -5.182 -3.814 13.380 1.00 92.56 199 MET A N 1
ATOM 1547 C CA . MET A 1 199 ? -4.882 -4.909 14.292 1.00 92.56 199 MET A CA 1
ATOM 1548 C C . MET A 1 199 ? -6.016 -5.025 15.298 1.00 92.56 199 MET A C 1
ATOM 1550 O O . MET A 1 199 ? -6.405 -4.041 15.918 1.00 92.56 199 MET A O 1
ATOM 1554 N N . ALA A 1 200 ? -6.551 -6.221 15.493 1.00 93.44 200 ALA A N 1
ATOM 1555 C CA . ALA A 1 200 ? -7.653 -6.439 16.425 1.00 93.44 200 ALA A CA 1
ATOM 1556 C C . ALA A 1 200 ? -7.317 -7.567 17.389 1.00 93.44 200 ALA A C 1
ATOM 1558 O O . ALA A 1 200 ? -6.804 -8.599 16.966 1.00 93.44 200 ALA A O 1
ATOM 1559 N N . ILE A 1 201 ? -7.646 -7.408 18.669 1.00 91.56 201 ILE A N 1
ATOM 1560 C CA . ILE A 1 201 ? -7.663 -8.544 19.593 1.00 91.56 201 ILE A CA 1
ATOM 1561 C C . ILE A 1 201 ? -9.058 -9.150 19.544 1.00 91.56 201 ILE A C 1
ATOM 1563 O O . ILE A 1 201 ? -10.023 -8.524 19.970 1.00 91.56 201 ILE A O 1
ATOM 1567 N N . VAL A 1 202 ? -9.159 -10.375 19.034 1.00 87.19 202 VAL A N 1
ATOM 1568 C CA . VAL A 1 202 ? -10.410 -11.134 18.972 1.00 87.19 202 VAL A CA 1
ATOM 1569 C C . VAL A 1 202 ? -10.197 -12.438 19.722 1.00 87.19 202 VAL A C 1
ATOM 1571 O O . VAL A 1 202 ? -9.358 -13.257 19.343 1.00 87.19 202 VAL A O 1
ATOM 1574 N N . ASP A 1 203 ? -10.935 -12.614 20.820 1.00 85.38 203 ASP A N 1
ATOM 1575 C CA . ASP A 1 203 ? -10.825 -13.766 21.720 1.00 85.38 203 ASP A CA 1
ATOM 1576 C C . ASP A 1 203 ? -9.375 -14.076 22.161 1.00 85.38 203 ASP A C 1
ATOM 1578 O O . ASP A 1 203 ? -8.940 -15.232 22.177 1.00 85.38 203 ASP A O 1
ATOM 1582 N N . GLY A 1 204 ? -8.602 -13.033 22.468 1.00 85.25 204 GLY A N 1
ATOM 1583 C CA . GLY A 1 204 ? -7.218 -13.148 22.940 1.00 85.25 204 GLY A CA 1
ATOM 1584 C C . GLY A 1 204 ? -6.164 -13.383 21.852 1.00 85.25 204 GLY A C 1
ATOM 1585 O O . GLY A 1 204 ? -4.982 -13.461 22.178 1.00 85.25 204 GLY A O 1
ATOM 1586 N N . LEU A 1 205 ? -6.553 -13.464 20.576 1.00 86.50 205 LEU A N 1
ATOM 1587 C CA . LEU A 1 205 ? -5.625 -13.542 19.447 1.00 86.50 205 LEU A CA 1
ATOM 1588 C C . LEU A 1 205 ? -5.556 -12.202 18.718 1.00 86.50 205 LEU A C 1
ATOM 1590 O O . LEU A 1 205 ? -6.586 -11.574 18.476 1.00 86.50 205 LEU A O 1
ATOM 1594 N N . VAL A 1 206 ? -4.347 -11.789 18.335 1.00 88.81 206 VAL A N 1
ATOM 1595 C CA . VAL A 1 206 ? -4.149 -10.616 17.477 1.00 88.81 206 VAL A CA 1
ATOM 1596 C C . VAL A 1 206 ? -4.380 -11.023 16.026 1.00 88.81 206 VAL A C 1
ATOM 1598 O O . VAL A 1 206 ? -3.712 -11.918 15.508 1.00 88.81 206 VAL A O 1
ATOM 1601 N N . VAL A 1 207 ? -5.323 -10.352 15.378 1.00 87.81 207 VAL A N 1
ATOM 1602 C CA . VAL A 1 207 ? -5.620 -10.476 13.954 1.00 87.81 207 VAL A CA 1
ATOM 1603 C C . VAL A 1 207 ? -5.024 -9.277 13.235 1.00 87.81 207 VAL A C 1
ATOM 1605 O O . VAL A 1 207 ? -5.256 -8.141 13.644 1.00 87.81 207 VAL A O 1
ATOM 1608 N N . HIS A 1 208 ? -4.278 -9.549 12.169 1.00 86.94 208 HIS A N 1
ATOM 1609 C CA . HIS A 1 208 ? -3.655 -8.559 11.293 1.00 86.94 208 HIS A CA 1
ATOM 1610 C C . HIS A 1 208 ? -4.506 -8.408 10.035 1.00 86.94 208 HIS A C 1
ATOM 1612 O O . HIS A 1 208 ? -4.737 -9.390 9.322 1.00 86.94 208 HIS A O 1
ATOM 1618 N N . LEU A 1 209 ? -5.029 -7.208 9.798 1.00 87.81 209 LEU A N 1
ATOM 1619 C CA . LEU A 1 209 ? -5.959 -6.912 8.712 1.00 87.81 209 LEU A CA 1
ATOM 1620 C C . LEU A 1 209 ? -5.413 -5.745 7.885 1.00 87.81 209 LEU A C 1
ATOM 1622 O O . LEU A 1 209 ? -5.714 -4.588 8.188 1.00 87.81 209 LEU A O 1
ATOM 1626 N N . PRO A 1 210 ? -4.622 -6.021 6.837 1.00 85.88 210 PRO A N 1
ATOM 1627 C CA . PRO A 1 210 ? -4.201 -4.987 5.895 1.00 85.88 210 PRO A CA 1
ATOM 1628 C C . PRO A 1 210 ? -5.414 -4.286 5.288 1.00 85.88 210 PRO A C 1
ATOM 1630 O O . PRO A 1 210 ? -6.440 -4.925 5.037 1.00 85.88 210 PRO A O 1
ATOM 1633 N N . TYR A 1 211 ? -5.327 -2.985 5.031 1.00 87.38 211 TYR A N 1
ATOM 1634 C CA . TYR A 1 211 ? -6.481 -2.237 4.518 1.00 87.38 211 TYR A CA 1
ATOM 1635 C C . TYR A 1 211 ? -6.979 -2.780 3.175 1.00 87.38 211 TYR A C 1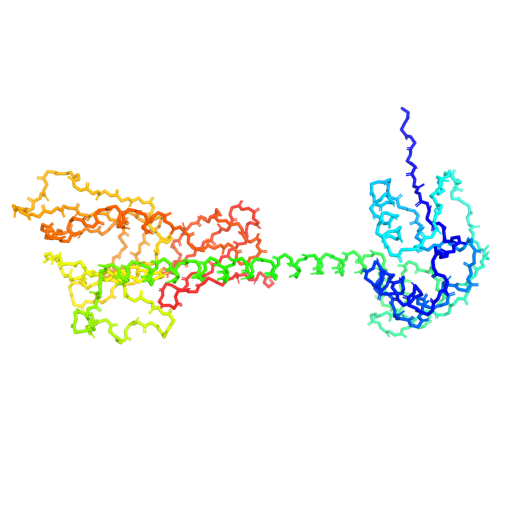
ATOM 1637 O O . TYR A 1 211 ? -8.161 -2.739 2.859 1.00 87.38 211 TYR A O 1
ATOM 1645 N N . GLU A 1 212 ? -6.103 -3.402 2.403 1.00 81.25 212 GLU A N 1
ATOM 1646 C CA . GLU A 1 212 ? -6.387 -3.868 1.056 1.00 81.25 212 GLU A CA 1
ATOM 1647 C C . GLU A 1 212 ? -7.195 -5.153 0.986 1.00 81.25 212 GLU A C 1
ATOM 1649 O O . GLU A 1 212 ? -7.768 -5.459 -0.060 1.00 81.25 212 GLU A O 1
ATOM 1654 N N . ILE A 1 213 ? -7.255 -5.923 2.074 1.00 83.12 213 ILE A N 1
ATOM 1655 C CA . ILE A 1 213 ? -8.170 -7.063 2.123 1.00 83.12 213 ILE A CA 1
ATOM 1656 C C . ILE A 1 213 ? -9.605 -6.613 2.401 1.00 83.12 213 ILE A C 1
ATOM 1658 O O . ILE A 1 213 ? -10.527 -7.402 2.180 1.00 83.12 213 ILE A O 1
ATOM 1662 N N . ILE A 1 214 ? -9.809 -5.370 2.851 1.00 89.19 214 ILE A N 1
ATOM 1663 C CA . ILE A 1 214 ? -11.124 -4.799 3.122 1.00 89.19 214 ILE A CA 1
ATOM 1664 C C . ILE A 1 214 ? -11.783 -4.438 1.790 1.00 89.19 214 ILE A C 1
ATOM 1666 O O . ILE A 1 214 ? -11.312 -3.612 1.014 1.00 89.19 214 ILE A O 1
ATOM 1670 N N . LYS A 1 215 ? -12.903 -5.101 1.526 1.00 89.19 215 LYS A N 1
ATOM 1671 C CA . LYS A 1 215 ? -13.762 -4.868 0.369 1.00 89.19 215 LYS A CA 1
ATOM 1672 C C . LYS A 1 215 ? -14.777 -3.770 0.635 1.00 89.19 215 LYS A C 1
ATOM 1674 O O . LYS A 1 215 ? -15.069 -2.992 -0.268 1.00 89.19 215 LYS A O 1
ATOM 1679 N N . ASP A 1 216 ? -15.367 -3.792 1.824 1.00 91.62 216 ASP A N 1
ATOM 1680 C CA . ASP A 1 216 ? -16.475 -2.917 2.188 1.00 91.62 216 ASP A CA 1
ATOM 1681 C C . ASP A 1 216 ? -16.547 -2.730 3.707 1.00 91.62 216 ASP A C 1
ATOM 1683 O O . ASP A 1 216 ? -16.070 -3.579 4.470 1.00 91.62 216 ASP A O 1
ATOM 1687 N N . VAL A 1 217 ? -17.165 -1.632 4.133 1.00 93.06 217 VAL A N 1
ATOM 1688 C CA . VAL A 1 217 ? -17.325 -1.254 5.537 1.00 93.06 217 VAL A CA 1
ATOM 1689 C C . VAL A 1 217 ? -18.782 -0.904 5.809 1.00 93.06 217 VAL A C 1
ATOM 1691 O O . VAL A 1 217 ? -19.299 0.086 5.297 1.00 93.06 217 VAL A O 1
ATOM 1694 N N . ASP A 1 218 ? -19.434 -1.681 6.674 1.00 92.75 218 ASP A N 1
ATOM 1695 C CA . ASP A 1 218 ? -20.760 -1.349 7.203 1.00 92.75 218 ASP A CA 1
ATOM 1696 C C . ASP A 1 218 ? -20.601 -0.703 8.586 1.00 92.75 218 ASP A C 1
ATOM 1698 O O . ASP A 1 218 ? -20.151 -1.330 9.549 1.00 92.75 218 ASP A O 1
ATOM 1702 N N . PHE A 1 219 ? -20.947 0.583 8.665 1.00 91.75 219 PHE A N 1
ATOM 1703 C CA . PHE A 1 219 ? -20.849 1.396 9.871 1.00 91.75 219 PHE A CA 1
ATOM 1704 C C . PHE A 1 219 ? -22.241 1.835 10.331 1.00 91.75 219 PHE A C 1
ATOM 1706 O O . PHE A 1 219 ? -22.881 2.694 9.721 1.00 91.75 219 PHE A O 1
ATOM 1713 N N . GLY A 1 220 ? -22.693 1.282 11.453 1.00 83.19 220 GLY A N 1
ATOM 1714 C CA . GLY A 1 220 ? -23.979 1.587 12.074 1.00 83.19 220 GLY A CA 1
ATOM 1715 C C . GLY A 1 220 ? -25.190 0.882 11.451 1.00 83.19 220 GLY A C 1
ATOM 1716 O O . GLY A 1 220 ? -26.295 1.077 11.952 1.00 83.19 220 GLY A O 1
ATOM 1717 N N . GLY A 1 221 ? -25.024 0.061 10.405 1.00 69.19 221 GLY A N 1
ATOM 1718 C CA . GLY A 1 221 ? -26.107 -0.729 9.814 1.00 69.19 221 GLY A CA 1
ATOM 1719 C C . GLY A 1 221 ? -26.456 -1.991 10.617 1.00 69.19 221 GLY A C 1
ATOM 1720 O O . GLY A 1 221 ? -25.605 -2.591 11.277 1.00 69.19 221 GLY A O 1
ATOM 1721 N N . GLY A 1 222 ? -27.724 -2.421 10.550 1.00 63.28 222 GLY A N 1
ATOM 1722 C CA . GLY A 1 222 ? -28.231 -3.689 11.107 1.00 63.28 222 GLY A CA 1
ATOM 1723 C C . GLY A 1 222 ? -29.008 -3.595 12.436 1.00 63.28 222 GLY A C 1
ATOM 1724 O O . GLY A 1 222 ? -28.858 -2.659 13.210 1.00 63.28 222 GLY A O 1
ATOM 1725 N N . LEU A 1 223 ? -29.853 -4.602 12.707 1.00 53.66 223 LEU A N 1
ATOM 1726 C CA . LEU A 1 223 ? -30.800 -4.661 13.843 1.00 53.66 223 LEU A CA 1
ATOM 1727 C C . LEU A 1 223 ? -30.171 -5.002 15.212 1.00 53.66 223 LEU A C 1
ATOM 1729 O O . LEU A 1 223 ? -30.862 -4.957 16.227 1.00 53.66 223 LEU A O 1
ATOM 1733 N N . VAL A 1 224 ? -28.885 -5.360 15.263 1.00 57.44 224 VAL A N 1
ATOM 1734 C CA . VAL A 1 224 ? -28.228 -5.890 16.474 1.00 57.44 224 VAL A CA 1
ATOM 1735 C C . VAL A 1 224 ? -27.099 -4.955 16.920 1.00 57.44 224 VAL A C 1
ATOM 1737 O O . VAL A 1 224 ? -25.914 -5.264 16.796 1.00 57.44 224 VAL A O 1
ATOM 1740 N N . GLY A 1 225 ? -27.472 -3.773 17.408 1.00 61.56 225 GLY A N 1
ATOM 1741 C CA . GLY A 1 225 ? -26.570 -2.883 18.142 1.00 61.56 225 GLY A CA 1
ATOM 1742 C C . GLY A 1 225 ? -26.742 -3.083 19.646 1.00 61.56 225 GLY A C 1
ATOM 1743 O O . GLY A 1 225 ? -27.871 -3.097 20.144 1.00 61.56 225 GLY A O 1
ATOM 1744 N N . LYS A 1 226 ? -25.645 -3.226 20.399 1.00 70.81 226 LYS A N 1
ATOM 1745 C CA . LYS A 1 226 ? -25.726 -3.090 21.864 1.00 70.81 226 LYS A CA 1
ATOM 1746 C C . LYS A 1 226 ? -26.087 -1.637 22.189 1.00 70.81 226 LYS A C 1
ATOM 1748 O O . LYS A 1 226 ? -25.606 -0.714 21.538 1.00 70.81 226 LYS A O 1
ATOM 1753 N N . LYS A 1 227 ? -26.926 -1.408 23.206 1.00 78.19 227 LYS A N 1
ATOM 1754 C CA . LYS A 1 227 ? -27.304 -0.044 23.615 1.00 78.19 227 LYS A CA 1
ATOM 1755 C C . LYS A 1 227 ? -26.038 0.786 23.889 1.00 78.19 227 LYS A C 1
ATOM 1757 O O . LYS A 1 227 ? -25.157 0.337 24.620 1.00 78.19 227 LYS A O 1
ATOM 1762 N N . GLY A 1 228 ? -25.945 1.970 23.282 1.00 82.19 228 GLY A N 1
ATOM 1763 C CA . GLY A 1 228 ? -24.790 2.868 23.419 1.00 82.19 228 GLY A CA 1
ATOM 1764 C C . GLY A 1 228 ? -23.544 2.473 22.616 1.00 82.19 228 GLY A C 1
ATOM 1765 O O . GLY A 1 228 ? -22.500 3.085 22.815 1.00 82.19 228 GLY A O 1
ATOM 1766 N N . HIS A 1 229 ? -23.641 1.476 21.732 1.00 89.19 229 HIS A N 1
ATOM 1767 C CA . HIS A 1 229 ? -22.551 1.060 20.853 1.00 89.19 229 HIS A CA 1
ATOM 1768 C C . HIS A 1 229 ? -22.937 1.225 19.385 1.00 89.19 229 HIS A C 1
ATOM 1770 O O . HIS A 1 229 ? -24.111 1.131 19.022 1.00 89.19 229 HIS A O 1
ATOM 1776 N N . THR A 1 230 ? -21.931 1.442 18.541 1.00 92.81 230 THR A N 1
ATOM 1777 C CA . THR A 1 230 ? -22.094 1.504 17.085 1.00 92.81 230 THR A CA 1
ATOM 1778 C C . THR A 1 230 ? -21.454 0.282 16.444 1.00 92.81 230 THR A C 1
ATOM 1780 O O . THR A 1 230 ? -20.299 -0.033 16.715 1.00 92.81 230 THR A O 1
ATOM 1783 N N . ARG A 1 231 ? -22.198 -0.420 15.588 1.00 93.44 231 ARG A N 1
ATOM 1784 C CA . ARG A 1 231 ? -21.696 -1.603 14.881 1.00 93.44 231 ARG A CA 1
ATOM 1785 C C . ARG A 1 231 ? -20.708 -1.194 13.784 1.00 93.44 231 ARG A C 1
ATOM 1787 O O . ARG A 1 231 ? -21.023 -0.324 12.981 1.00 93.44 231 ARG A O 1
ATOM 1794 N N . LEU A 1 232 ? -19.556 -1.851 13.732 1.00 94.31 232 LEU A N 1
ATOM 1795 C CA . LEU A 1 232 ? -18.586 -1.791 12.639 1.00 94.31 232 LEU A CA 1
ATOM 1796 C C . LEU A 1 232 ? -18.444 -3.192 12.050 1.00 94.31 232 LEU A C 1
ATOM 1798 O O . LEU A 1 232 ? -18.183 -4.141 12.786 1.00 94.31 232 LEU A O 1
ATOM 1802 N N . VAL A 1 233 ? -18.579 -3.326 10.737 1.00 94.00 233 VAL A N 1
ATOM 1803 C CA . VAL A 1 233 ? -18.321 -4.572 10.014 1.00 94.00 233 VAL A CA 1
ATOM 1804 C C . VAL A 1 233 ? -17.321 -4.297 8.913 1.00 94.00 233 VAL A C 1
ATOM 1806 O O . VAL A 1 233 ? -17.533 -3.405 8.098 1.00 94.00 233 VAL A O 1
ATOM 1809 N N . LEU A 1 234 ? -16.265 -5.099 8.863 1.00 94.12 234 LEU A N 1
ATOM 1810 C CA . LEU A 1 234 ? -15.343 -5.122 7.736 1.00 94.12 234 LEU A CA 1
ATOM 1811 C C . LEU A 1 234 ? -15.645 -6.367 6.912 1.00 94.12 234 LEU A C 1
ATOM 1813 O O . LEU A 1 234 ? -15.575 -7.481 7.434 1.00 94.12 234 LEU A O 1
ATOM 1817 N N . HIS A 1 235 ? -16.005 -6.178 5.647 1.00 93.19 235 HIS A N 1
ATOM 1818 C CA . HIS A 1 235 ? -16.169 -7.249 4.670 1.00 93.19 235 HIS A CA 1
ATOM 1819 C C . HIS A 1 235 ? -14.879 -7.416 3.882 1.00 93.19 235 HIS A C 1
ATOM 1821 O O . HIS A 1 235 ? -14.258 -6.426 3.506 1.00 93.19 235 HIS A O 1
ATOM 1827 N N . PHE A 1 236 ? -14.497 -8.653 3.580 1.00 90.25 236 PHE A N 1
ATOM 1828 C CA . PHE A 1 236 ? -13.229 -8.935 2.913 1.00 90.25 236 PHE A CA 1
ATOM 1829 C C . PHE A 1 236 ? -13.401 -9.324 1.446 1.00 90.25 236 PHE A C 1
ATOM 1831 O O . PHE A 1 236 ? -14.411 -9.910 1.049 1.00 90.25 236 PHE A O 1
ATOM 1838 N N . HIS A 1 237 ? -12.389 -9.015 0.631 1.00 86.00 237 HIS A N 1
ATOM 1839 C CA . HIS A 1 237 ? -12.333 -9.434 -0.773 1.00 86.00 237 HIS A CA 1
ATOM 1840 C C . HIS A 1 237 ? -12.245 -10.958 -0.915 1.00 86.00 237 HIS A C 1
ATOM 1842 O O . HIS A 1 237 ? -12.829 -11.529 -1.834 1.00 86.00 237 HIS A O 1
ATOM 1848 N N . SER A 1 238 ? -11.552 -11.608 0.019 1.00 84.25 238 SER A N 1
ATOM 1849 C CA . SER A 1 238 ? -11.451 -13.059 0.136 1.00 84.25 238 SER A CA 1
ATOM 1850 C C . SER A 1 238 ? -11.596 -13.479 1.598 1.00 84.25 238 SER A C 1
ATOM 1852 O O . SER A 1 238 ? -11.176 -12.718 2.472 1.00 84.25 238 SER A O 1
ATOM 1854 N N . PRO A 1 239 ? -12.114 -14.687 1.881 1.00 84.88 239 PRO A N 1
ATOM 1855 C CA . PRO A 1 239 ? -12.186 -15.180 3.246 1.00 84.88 239 PRO A CA 1
ATOM 1856 C C . PRO A 1 239 ? -10.807 -15.165 3.919 1.00 84.88 239 PRO A C 1
ATOM 1858 O O . PRO A 1 239 ? -9.837 -15.690 3.360 1.00 84.88 239 PRO A O 1
ATOM 1861 N N . ILE A 1 240 ? -10.727 -14.605 5.124 1.00 83.06 240 ILE A N 1
ATOM 1862 C CA . ILE A 1 240 ? -9.526 -14.682 5.961 1.00 83.06 240 ILE A CA 1
ATOM 1863 C C . ILE A 1 240 ? -9.609 -15.910 6.861 1.00 83.06 240 ILE A C 1
ATOM 1865 O O . ILE A 1 240 ? -10.690 -16.266 7.341 1.00 83.06 240 ILE A O 1
ATOM 1869 N N . HIS A 1 241 ? -8.470 -16.562 7.085 1.00 78.12 241 HIS A N 1
ATOM 1870 C CA . HIS A 1 241 ? -8.398 -17.699 7.990 1.00 78.12 241 HIS A CA 1
ATOM 1871 C C . HIS A 1 241 ? -8.228 -17.208 9.430 1.00 78.12 241 HIS A C 1
ATOM 1873 O O . HIS A 1 241 ? -7.234 -16.565 9.762 1.00 78.12 241 HIS A O 1
ATOM 1879 N N . PHE A 1 242 ? -9.197 -17.511 10.285 1.00 76.19 242 PHE A N 1
ATOM 1880 C CA . PHE A 1 242 ? -9.203 -17.140 11.692 1.00 76.19 242 PHE A CA 1
ATOM 1881 C C . PHE A 1 242 ? -9.826 -18.265 12.522 1.00 76.19 242 PHE A C 1
ATOM 1883 O O . PHE A 1 242 ? -10.955 -18.682 12.265 1.00 76.19 242 PHE A O 1
ATOM 1890 N N . LYS A 1 243 ? -9.090 -18.756 13.530 1.00 72.81 243 LYS A N 1
ATOM 1891 C CA . LYS A 1 243 ? -9.527 -19.840 14.433 1.00 72.81 243 LYS A CA 1
ATOM 1892 C C . LYS A 1 243 ? -10.094 -21.058 13.698 1.00 72.81 243 LYS A C 1
ATOM 1894 O O . LYS A 1 243 ? -11.232 -21.460 13.937 1.00 72.81 243 LYS A O 1
ATOM 1899 N N . GLU A 1 244 ? -9.315 -21.603 12.76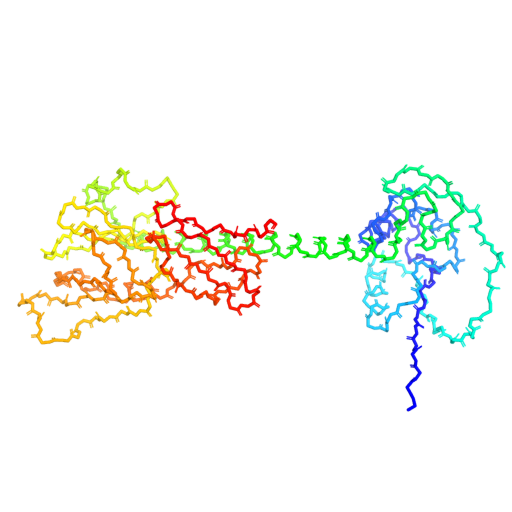6 1.00 75.69 244 GLU A N 1
ATOM 1900 C CA . GLU A 1 244 ? -9.679 -22.789 11.971 1.00 75.69 244 GLU A CA 1
ATOM 1901 C C . GLU A 1 244 ? -10.886 -22.586 11.038 1.00 75.69 244 GLU A C 1
ATOM 1903 O O . GLU A 1 244 ? -11.311 -23.511 10.346 1.00 75.69 244 GLU A O 1
ATOM 1908 N N . LYS A 1 245 ? -11.433 -21.368 10.968 1.00 81.94 245 LYS A N 1
ATOM 1909 C CA . LYS A 1 245 ? -12.567 -21.012 10.121 1.00 81.94 245 LYS A CA 1
ATOM 1910 C C . LYS A 1 245 ? -12.157 -19.956 9.113 1.00 81.94 245 LYS A C 1
ATOM 1912 O O . LYS A 1 245 ? -11.331 -19.091 9.376 1.00 81.94 245 LYS A O 1
ATOM 1917 N N . ASN A 1 246 ? -12.785 -20.011 7.950 1.00 84.56 246 ASN A N 1
ATOM 1918 C CA . ASN A 1 246 ? -12.686 -18.947 6.966 1.00 84.56 246 ASN A CA 1
ATOM 1919 C C . ASN A 1 246 ? -13.860 -17.993 7.179 1.00 84.56 246 ASN A C 1
ATOM 1921 O O . ASN A 1 246 ? -15.010 -18.433 7.164 1.00 84.56 246 ASN A O 1
ATOM 1925 N N . THR A 1 247 ? -13.581 -16.707 7.386 1.00 88.38 247 THR A N 1
ATOM 1926 C CA . THR A 1 247 ? -14.623 -15.687 7.545 1.00 88.38 247 THR A CA 1
ATOM 1927 C C . THR A 1 247 ? -14.552 -14.634 6.448 1.00 88.38 247 THR A C 1
ATOM 1929 O O . THR A 1 247 ? -13.475 -14.173 6.079 1.00 88.38 247 THR A O 1
ATOM 1932 N N . ASN A 1 248 ? -15.720 -14.245 5.934 1.00 91.25 248 ASN A N 1
ATOM 1933 C CA . ASN A 1 248 ? -15.864 -13.184 4.931 1.00 91.25 248 ASN A CA 1
ATOM 1934 C C . ASN A 1 248 ? -15.998 -11.793 5.557 1.00 91.25 248 ASN A C 1
ATOM 1936 O O . ASN A 1 248 ? -15.989 -10.796 4.838 1.00 91.25 248 ASN A O 1
ATOM 1940 N N . SER A 1 249 ? -16.174 -11.725 6.876 1.00 93.06 249 SER A N 1
ATOM 1941 C CA . SER A 1 249 ? -16.310 -10.464 7.592 1.00 93.06 249 SER A CA 1
ATOM 1942 C C . SER A 1 249 ? -15.941 -10.594 9.062 1.00 93.06 249 SER A C 1
ATOM 1944 O O . SER A 1 249 ? -16.071 -11.669 9.651 1.00 93.06 249 SER A O 1
ATOM 1946 N N . LEU A 1 250 ? -15.563 -9.481 9.677 1.00 92.50 250 LEU A N 1
ATOM 1947 C CA . LEU A 1 250 ? -15.456 -9.345 11.128 1.00 92.50 250 LEU A CA 1
ATOM 1948 C C . LEU A 1 250 ? -16.350 -8.202 11.603 1.00 92.50 250 LEU A C 1
ATOM 1950 O O . LEU A 1 250 ? -16.610 -7.262 10.856 1.00 92.50 250 LEU A O 1
ATOM 1954 N N . THR A 1 251 ? -16.885 -8.320 12.817 1.00 93.00 251 THR A N 1
ATOM 1955 C CA . THR A 1 251 ? -17.832 -7.358 13.393 1.00 93.00 251 THR A CA 1
ATOM 1956 C C . THR A 1 251 ? -17.382 -6.948 14.784 1.00 93.00 251 THR A C 1
ATOM 1958 O O . THR A 1 251 ? -17.055 -7.809 15.596 1.00 93.00 251 THR A O 1
ATOM 1961 N N . TRP A 1 252 ? -17.448 -5.648 15.053 1.00 93.81 252 TRP A N 1
ATOM 1962 C CA . TRP A 1 252 ? -17.167 -5.036 16.344 1.00 93.81 252 TRP A CA 1
ATOM 1963 C C . TRP A 1 252 ? -18.307 -4.112 16.769 1.00 93.81 252 TRP A C 1
ATOM 1965 O O . TRP A 1 252 ? -19.025 -3.549 15.939 1.00 93.81 252 TRP A O 1
ATOM 1975 N N . GLN A 1 253 ? -18.465 -3.937 18.074 1.00 94.19 253 GLN A N 1
ATOM 1976 C CA . GLN A 1 253 ? -19.371 -2.976 18.692 1.00 94.19 253 GLN A CA 1
ATOM 1977 C C . GLN A 1 253 ? -18.524 -1.868 19.317 1.00 94.19 253 GLN A C 1
ATOM 1979 O O . GLN A 1 253 ? -17.997 -2.025 20.419 1.00 94.19 253 GLN A O 1
ATOM 1984 N N . LEU A 1 254 ? -18.375 -0.759 18.595 1.00 95.12 254 LEU A N 1
ATOM 1985 C CA . LEU A 1 254 ? -17.598 0.407 19.007 1.00 95.12 254 LEU A CA 1
ATOM 1986 C C . LEU A 1 254 ? -18.293 1.138 20.154 1.00 95.12 254 LEU A C 1
ATOM 1988 O O . LEU A 1 254 ? -19.515 1.313 20.126 1.00 95.12 254 LEU A O 1
ATOM 1992 N N . THR A 1 255 ? -17.523 1.623 21.125 1.00 94.56 255 THR A N 1
ATOM 1993 C CA . THR A 1 255 ? -18.033 2.584 22.114 1.00 94.56 255 THR A CA 1
ATOM 1994 C C . THR A 1 255 ? -18.469 3.888 21.435 1.00 94.56 255 THR A C 1
ATOM 1996 O O . THR A 1 255 ? -18.086 4.173 20.297 1.00 94.56 255 THR A O 1
ATOM 1999 N N . ALA A 1 256 ? -19.271 4.703 22.129 1.00 92.31 256 ALA A N 1
ATOM 2000 C CA . ALA A 1 256 ? -19.698 6.009 21.621 1.00 92.31 256 ALA A CA 1
ATOM 2001 C C . ALA A 1 256 ? -18.503 6.896 21.219 1.00 92.31 256 ALA A C 1
ATOM 2003 O O . ALA A 1 256 ? -18.514 7.477 20.135 1.00 92.31 256 ALA A O 1
ATOM 2004 N N . ASP A 1 257 ? -17.450 6.919 22.041 1.00 93.00 257 ASP A N 1
ATOM 2005 C CA . ASP A 1 257 ? -16.237 7.698 21.783 1.00 93.00 257 ASP A CA 1
ATOM 2006 C C . ASP A 1 257 ? -15.473 7.169 20.564 1.00 93.00 257 ASP A C 1
ATOM 2008 O O . ASP A 1 257 ? -15.108 7.943 19.678 1.00 93.00 257 ASP A O 1
ATOM 2012 N N . ALA A 1 258 ? -15.288 5.849 20.457 1.00 94.94 258 ALA A N 1
ATOM 2013 C CA . ALA A 1 258 ? -14.626 5.238 19.305 1.00 94.94 258 ALA A CA 1
ATOM 2014 C C . ALA A 1 258 ? -15.390 5.522 18.000 1.00 94.94 258 ALA A C 1
ATOM 2016 O O . ALA A 1 258 ? -14.777 5.844 16.980 1.00 94.94 258 ALA A O 1
ATOM 2017 N N . ALA A 1 259 ? -16.725 5.488 18.049 1.00 94.38 259 ALA A N 1
ATOM 2018 C CA . ALA A 1 259 ? -17.590 5.730 16.900 1.00 94.38 259 ALA A CA 1
ATOM 2019 C C . ALA A 1 259 ? -17.494 7.160 16.334 1.00 94.38 259 ALA A C 1
ATOM 2021 O O . ALA A 1 259 ? -17.799 7.367 15.158 1.00 94.38 259 ALA A O 1
ATOM 2022 N N . THR A 1 260 ? -17.013 8.139 17.112 1.00 94.94 260 THR A N 1
ATOM 2023 C CA . THR A 1 260 ? -16.751 9.501 16.605 1.00 94.94 260 THR A CA 1
ATOM 2024 C C . THR A 1 260 ? -15.668 9.539 15.520 1.00 94.94 260 THR A C 1
ATOM 2026 O O . THR A 1 260 ? -15.601 10.493 14.749 1.00 94.94 260 THR A O 1
ATOM 2029 N N . ASN A 1 261 ? -14.852 8.485 15.399 1.00 95.56 261 ASN A N 1
ATOM 2030 C CA . ASN A 1 261 ? -13.802 8.361 14.386 1.00 95.56 261 ASN A CA 1
ATOM 2031 C C . ASN A 1 261 ? -14.296 7.746 13.067 1.00 95.56 261 ASN A C 1
ATOM 2033 O O . ASN A 1 261 ? -13.477 7.304 12.266 1.00 95.56 261 ASN A O 1
ATOM 2037 N N . LYS A 1 262 ? -15.614 7.712 12.819 1.00 94.81 262 LYS A N 1
ATOM 2038 C CA . LYS A 1 262 ? -16.217 7.135 11.606 1.00 94.81 262 LYS A CA 1
ATOM 2039 C C . LYS A 1 262 ? -15.493 7.542 10.322 1.00 94.81 262 LYS A C 1
ATOM 2041 O O . LYS A 1 262 ? -15.161 6.677 9.524 1.00 94.81 262 LYS A O 1
ATOM 2046 N N . GLU A 1 263 ? -15.266 8.838 10.115 1.00 94.19 263 GLU A N 1
ATOM 2047 C CA . GLU A 1 263 ? -14.660 9.345 8.876 1.00 94.19 263 GLU A CA 1
ATOM 2048 C C . GLU A 1 263 ? -13.246 8.803 8.675 1.00 94.19 263 GLU A C 1
ATOM 2050 O O . GLU A 1 263 ? -12.926 8.327 7.592 1.00 94.19 263 GLU A O 1
ATOM 2055 N N . VAL A 1 264 ? -12.446 8.774 9.743 1.00 94.62 264 VAL A N 1
ATOM 2056 C CA . VAL A 1 264 ? -11.083 8.231 9.732 1.00 94.62 264 VAL A CA 1
ATOM 2057 C C . VAL A 1 264 ? -11.107 6.734 9.438 1.00 94.62 264 VAL A C 1
ATOM 2059 O O . VAL A 1 264 ? -10.352 6.263 8.598 1.00 94.62 264 VAL A O 1
ATOM 2062 N N . ILE A 1 265 ? -12.005 5.988 10.089 1.00 94.38 265 ILE A N 1
ATOM 2063 C CA . ILE A 1 265 ? -12.150 4.543 9.875 1.00 94.38 265 ILE A CA 1
ATOM 2064 C C . ILE A 1 265 ? -12.486 4.255 8.409 1.00 94.38 265 ILE A C 1
ATOM 2066 O O . ILE A 1 265 ? -11.850 3.404 7.795 1.00 94.38 265 ILE A O 1
ATOM 2070 N N . MET A 1 266 ? -13.466 4.970 7.851 1.00 92.62 266 MET A N 1
ATOM 2071 C CA . MET A 1 266 ? -13.907 4.792 6.467 1.00 92.62 266 MET A CA 1
ATOM 2072 C C . MET A 1 266 ? -12.800 5.159 5.473 1.00 92.62 266 MET A C 1
ATOM 2074 O O . MET A 1 266 ? -12.505 4.376 4.576 1.00 92.62 266 MET A O 1
ATOM 2078 N N . ASP A 1 267 ? -12.171 6.321 5.646 1.00 91.06 267 ASP A N 1
ATOM 2079 C CA . ASP A 1 267 ? -11.096 6.809 4.778 1.00 91.06 267 ASP A CA 1
ATOM 2080 C C . ASP A 1 267 ? -9.931 5.809 4.718 1.00 91.06 267 ASP A C 1
ATOM 2082 O O . ASP A 1 267 ? -9.524 5.373 3.642 1.00 91.06 267 ASP A O 1
ATOM 2086 N N . TRP A 1 268 ? -9.468 5.343 5.877 1.00 91.31 268 TRP A N 1
ATOM 2087 C CA . TRP A 1 268 ? -8.366 4.388 5.963 1.00 91.31 268 TRP A CA 1
ATOM 2088 C C . TRP A 1 268 ? -8.732 2.994 5.449 1.00 91.31 268 TRP A C 1
ATOM 2090 O O . TRP A 1 268 ? -7.940 2.385 4.738 1.00 91.31 268 TRP A O 1
ATOM 2100 N N . ALA A 1 269 ? -9.935 2.495 5.743 1.00 87.50 269 ALA A N 1
ATOM 2101 C CA . ALA A 1 269 ? -10.369 1.176 5.288 1.00 87.50 269 ALA A CA 1
ATOM 2102 C C . ALA A 1 269 ? -10.527 1.068 3.761 1.00 87.50 269 ALA A C 1
ATOM 2104 O O . ALA A 1 269 ? -10.410 -0.028 3.217 1.00 87.50 269 ALA A O 1
ATOM 2105 N N . PHE A 1 270 ? -10.786 2.180 3.065 1.00 82.94 270 PHE A N 1
ATOM 2106 C CA . PHE A 1 270 ? -10.871 2.211 1.600 1.00 82.94 270 PHE A CA 1
ATOM 2107 C C . PHE A 1 270 ? -9.602 2.682 0.910 1.00 82.94 270 PHE A C 1
ATOM 2109 O O . PHE A 1 270 ? -9.470 2.549 -0.313 1.00 82.94 270 PHE A O 1
ATOM 2116 N N . ALA A 1 271 ? -8.663 3.232 1.661 1.00 71.69 271 ALA A N 1
ATOM 2117 C CA . ALA A 1 271 ? -7.411 3.639 1.091 1.00 71.69 271 ALA A CA 1
ATOM 2118 C C . ALA A 1 271 ? -6.568 2.354 0.864 1.00 71.69 271 ALA A C 1
ATOM 2120 O O . ALA A 1 271 ? -6.198 1.607 1.763 1.00 71.69 271 ALA A O 1
ATOM 2121 N N . ARG A 1 272 ? -6.366 2.003 -0.411 1.00 68.56 272 ARG A N 1
ATOM 2122 C CA . ARG A 1 272 ? -5.627 0.797 -0.818 1.00 68.56 272 ARG A CA 1
ATOM 2123 C C . ARG A 1 272 ? -4.164 1.160 -1.045 1.00 68.56 272 ARG A C 1
ATOM 2125 O O . ARG A 1 272 ? -3.896 1.973 -1.933 1.00 68.56 272 ARG A O 1
ATOM 2132 N N . SER A 1 273 ? -3.235 0.558 -0.302 1.00 61.78 273 SER A N 1
ATOM 2133 C CA . SER A 1 273 ? -1.797 0.843 -0.443 1.00 61.78 273 SER A CA 1
ATOM 2134 C C . SER A 1 273 ? -1.084 -0.164 -1.340 1.00 61.78 273 SER A C 1
ATOM 2136 O O . SER A 1 273 ? -0.100 0.181 -1.995 1.00 61.78 273 SER A O 1
ATOM 2138 N N . TYR A 1 274 ? -1.584 -1.396 -1.434 1.00 70.19 274 TYR A N 1
ATOM 2139 C CA . TYR A 1 274 ? -0.955 -2.401 -2.277 1.00 70.19 274 TYR A CA 1
ATOM 2140 C C . TYR A 1 274 ? -1.134 -2.160 -3.774 1.00 70.19 274 TYR A C 1
ATOM 2142 O O . TYR A 1 274 ? -2.232 -1.977 -4.304 1.00 70.19 274 TYR A O 1
ATOM 2150 N N . MET A 1 275 ? -0.004 -2.261 -4.463 1.00 70.88 275 MET A N 1
ATOM 2151 C CA . MET A 1 275 ? 0.102 -2.265 -5.910 1.00 70.88 275 MET A CA 1
ATOM 2152 C C . MET A 1 275 ? 0.726 -3.574 -6.368 1.00 70.88 275 MET A C 1
ATOM 2154 O O . MET A 1 275 ? 1.483 -4.221 -5.643 1.00 70.88 275 MET A O 1
ATOM 2158 N N . CYS A 1 276 ? 0.418 -3.958 -7.599 1.00 75.38 276 CYS A N 1
ATOM 2159 C CA . CYS A 1 276 ? 1.101 -5.044 -8.267 1.00 75.38 276 CYS A CA 1
ATOM 2160 C C . CYS A 1 276 ? 2.603 -4.754 -8.308 1.00 75.38 276 CYS A C 1
ATOM 2162 O O . CYS A 1 276 ? 3.030 -3.780 -8.923 1.00 75.38 276 CYS A O 1
ATOM 2164 N N . GLY A 1 277 ? 3.402 -5.641 -7.717 1.00 70.25 277 GLY A N 1
ATOM 2165 C CA . GLY A 1 277 ? 4.855 -5.505 -7.716 1.00 70.25 277 GLY A CA 1
ATOM 2166 C C . GLY A 1 277 ? 5.485 -5.649 -9.102 1.00 70.25 277 GLY A C 1
ATOM 2167 O O . GLY A 1 277 ? 6.638 -5.297 -9.252 1.00 70.25 277 GLY A O 1
ATOM 2168 N N . ALA A 1 278 ? 4.756 -6.145 -10.108 1.00 72.12 278 ALA A N 1
ATOM 2169 C CA . ALA A 1 278 ? 5.260 -6.312 -11.474 1.00 72.12 278 ALA A CA 1
ATOM 2170 C C . ALA A 1 278 ? 4.905 -5.160 -12.433 1.00 72.12 278 ALA A C 1
ATOM 2172 O O . ALA A 1 278 ? 5.652 -4.903 -13.369 1.00 72.12 278 ALA A O 1
ATOM 2173 N N . CYS A 1 279 ? 3.766 -4.482 -12.243 1.00 74.06 279 CYS A N 1
ATOM 2174 C CA . CYS A 1 279 ? 3.315 -3.417 -13.158 1.00 74.06 279 CYS A CA 1
ATOM 2175 C C . CYS A 1 279 ? 2.788 -2.150 -12.466 1.00 74.06 279 CYS A C 1
ATOM 2177 O O . CYS A 1 279 ? 2.355 -1.219 -13.138 1.00 74.06 279 CYS A O 1
ATOM 2179 N N . GLY A 1 280 ? 2.755 -2.111 -11.132 1.00 72.44 280 GLY A N 1
ATOM 2180 C CA . GLY A 1 280 ? 2.276 -0.964 -10.354 1.00 72.44 280 GLY A CA 1
ATOM 2181 C C . GLY A 1 280 ? 0.755 -0.758 -10.339 1.00 72.44 280 GLY A C 1
ATOM 2182 O O . GLY A 1 280 ? 0.277 0.179 -9.705 1.00 72.44 280 GLY A O 1
ATOM 2183 N N . ALA A 1 281 ? -0.042 -1.603 -11.002 1.00 79.94 281 ALA A N 1
ATOM 2184 C CA . ALA A 1 281 ? -1.500 -1.465 -11.005 1.00 79.94 281 ALA A CA 1
ATOM 2185 C C . ALA A 1 281 ? -2.135 -1.831 -9.647 1.00 79.94 281 ALA A C 1
ATOM 2187 O O . ALA A 1 281 ? -1.701 -2.772 -8.984 1.00 79.94 281 ALA A O 1
ATOM 2188 N N . ARG A 1 282 ? -3.208 -1.126 -9.263 1.00 76.19 282 ARG A N 1
ATOM 2189 C CA . ARG A 1 282 ? -3.956 -1.336 -8.001 1.00 76.19 282 ARG A CA 1
ATOM 2190 C C . ARG A 1 282 ? -5.093 -2.354 -8.099 1.00 76.19 282 ARG A C 1
ATOM 2192 O O . ARG A 1 282 ? -5.678 -2.725 -7.085 1.00 76.19 282 ARG A O 1
ATOM 2199 N N . ASP A 1 283 ? -5.441 -2.774 -9.313 1.00 81.44 283 ASP A N 1
ATOM 2200 C CA . ASP A 1 283 ? -6.525 -3.728 -9.523 1.00 81.44 283 ASP A CA 1
ATOM 2201 C C . ASP A 1 283 ? -6.023 -5.154 -9.263 1.00 81.44 283 ASP A C 1
ATOM 2203 O O . ASP A 1 283 ? -5.387 -5.793 -10.109 1.00 81.44 283 ASP A O 1
ATOM 2207 N N . LEU A 1 284 ? -6.237 -5.603 -8.028 1.00 82.94 284 LEU A N 1
ATOM 2208 C CA . LEU A 1 284 ? -5.810 -6.892 -7.509 1.00 82.94 284 LEU A CA 1
ATOM 2209 C C . LEU A 1 284 ? -7.044 -7.741 -7.188 1.00 82.94 284 LEU A C 1
ATOM 2211 O O . LEU A 1 284 ? -7.906 -7.352 -6.401 1.00 82.94 284 LEU A O 1
ATOM 2215 N N . HIS A 1 285 ? -7.118 -8.934 -7.774 1.00 85.88 285 HIS A N 1
ATOM 2216 C CA . HIS A 1 285 ? -8.145 -9.918 -7.457 1.00 85.88 285 HIS A CA 1
ATOM 2217 C C . HIS A 1 285 ? -7.631 -10.888 -6.393 1.00 85.88 285 HIS A C 1
ATOM 2219 O O . HIS A 1 285 ? -6.877 -11.820 -6.697 1.00 85.88 285 HIS A O 1
AT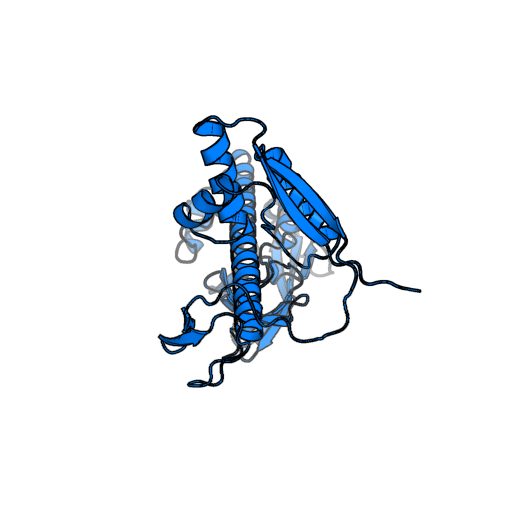OM 2225 N N . TYR A 1 286 ? -8.048 -10.646 -5.151 1.00 84.12 286 TYR A N 1
ATOM 2226 C CA . TYR A 1 286 ? -7.671 -11.423 -3.972 1.00 84.12 286 TYR A CA 1
ATOM 2227 C C . TYR A 1 286 ? -8.363 -12.786 -3.936 1.00 84.12 286 TYR A C 1
ATOM 2229 O O . TYR A 1 286 ? -9.538 -12.922 -4.276 1.00 84.12 286 TYR A O 1
ATOM 2237 N N . ARG A 1 287 ? -7.625 -13.807 -3.505 1.00 84.56 287 ARG A N 1
ATOM 2238 C CA . ARG A 1 287 ? -8.058 -15.202 -3.406 1.00 84.56 287 ARG A CA 1
ATOM 2239 C C . ARG A 1 287 ? -7.427 -15.831 -2.171 1.00 84.56 287 ARG A C 1
ATOM 2241 O O . ARG A 1 287 ? -6.326 -15.459 -1.778 1.00 84.56 287 ARG A O 1
ATOM 2248 N N . ASN A 1 288 ? -8.094 -16.822 -1.595 1.00 78.31 288 ASN A N 1
ATOM 2249 C CA . ASN A 1 288 ? -7.498 -17.679 -0.577 1.00 78.31 288 ASN A CA 1
ATOM 2250 C C . ASN A 1 288 ? -7.243 -19.056 -1.194 1.00 78.31 288 ASN A C 1
ATOM 2252 O O . ASN A 1 288 ? -8.184 -19.734 -1.609 1.00 78.31 288 ASN A O 1
ATOM 2256 N N . GLU A 1 289 ? -5.978 -19.456 -1.280 1.00 79.81 289 GLU A N 1
ATOM 2257 C CA . GLU A 1 289 ? -5.570 -20.759 -1.797 1.00 79.81 289 GLU A CA 1
ATOM 2258 C C . GLU A 1 289 ? -4.835 -21.521 -0.695 1.00 79.81 289 GLU A C 1
ATOM 2260 O O . GLU A 1 289 ? -3.746 -21.135 -0.278 1.00 79.81 289 GLU A O 1
ATOM 2265 N N . LYS A 1 290 ? -5.434 -22.620 -0.215 1.00 78.00 290 LYS A N 1
ATOM 2266 C CA . LYS A 1 290 ? -4.858 -23.490 0.830 1.00 78.00 290 LYS A CA 1
ATOM 2267 C C . LYS A 1 290 ? -4.465 -22.740 2.118 1.00 78.00 290 LYS A C 1
ATOM 2269 O O . LYS A 1 290 ? -3.465 -23.074 2.743 1.00 78.00 290 LYS A O 1
ATOM 2274 N N . GLY A 1 291 ? -5.246 -21.732 2.513 1.00 71.12 291 GLY A N 1
ATOM 2275 C CA . GLY A 1 291 ? -4.985 -20.934 3.716 1.00 71.12 291 GLY A CA 1
ATOM 2276 C C . GLY A 1 291 ? -3.995 -19.786 3.506 1.00 71.12 291 GLY A C 1
ATOM 2277 O O . GLY A 1 291 ? -3.729 -19.049 4.449 1.00 71.12 291 GLY A O 1
ATOM 2278 N N . GLN A 1 292 ? -3.480 -19.602 2.287 1.00 76.69 292 GLN A N 1
ATOM 2279 C CA . GLN A 1 292 ? -2.616 -18.485 1.930 1.00 76.69 292 GLN A CA 1
ATOM 2280 C C . GLN A 1 292 ? -3.394 -17.456 1.108 1.00 76.69 292 GLN A C 1
ATOM 2282 O O . GLN A 1 292 ? -4.011 -17.789 0.091 1.00 76.69 292 GLN A O 1
ATOM 2287 N N . THR A 1 293 ? -3.341 -16.194 1.528 1.00 77.69 293 THR A N 1
ATOM 2288 C CA . THR A 1 293 ? -3.902 -15.084 0.755 1.00 77.69 293 THR A CA 1
ATOM 2289 C C . THR A 1 293 ? -3.005 -14.801 -0.445 1.00 77.69 293 THR A C 1
ATOM 2291 O O . THR A 1 293 ? -1.789 -14.638 -0.329 1.00 77.69 293 THR A O 1
ATOM 2294 N N . ARG A 1 294 ? -3.612 -14.760 -1.625 1.00 86.06 294 ARG A N 1
ATOM 2295 C CA . ARG A 1 294 ? -2.965 -14.465 -2.901 1.00 86.06 294 ARG A CA 1
ATOM 2296 C C . ARG A 1 294 ? -3.734 -13.376 -3.617 1.00 86.06 294 ARG A C 1
ATOM 2298 O O . ARG A 1 294 ? -4.919 -13.182 -3.364 1.00 86.06 294 ARG A O 1
ATOM 2305 N N . ALA A 1 295 ? -3.078 -12.696 -4.541 1.00 87.19 295 ALA A N 1
ATOM 2306 C CA . ALA A 1 295 ? -3.756 -11.776 -5.438 1.00 87.19 295 ALA A CA 1
ATOM 2307 C C . ALA A 1 295 ? -3.227 -11.902 -6.857 1.00 87.19 295 ALA A C 1
ATOM 2309 O O . ALA A 1 295 ? -2.020 -11.929 -7.079 1.00 87.19 295 ALA A O 1
ATOM 2310 N N . ARG A 1 296 ? -4.137 -11.912 -7.829 1.00 87.75 296 ARG A N 1
ATOM 2311 C CA . ARG A 1 296 ? -3.776 -11.755 -9.237 1.00 87.75 296 ARG A CA 1
ATOM 2312 C C . ARG A 1 296 ? -3.921 -10.297 -9.630 1.00 87.75 296 ARG A C 1
ATOM 2314 O O . ARG A 1 296 ? -4.991 -9.726 -9.437 1.00 87.75 296 ARG A O 1
ATOM 2321 N N . CYS A 1 297 ? -2.888 -9.711 -10.219 1.00 86.31 297 CYS A N 1
ATOM 2322 C CA . CYS A 1 297 ? -3.034 -8.411 -10.853 1.00 86.31 297 CYS A CA 1
ATOM 2323 C C . CYS A 1 297 ? -3.926 -8.537 -12.086 1.00 86.31 297 CYS A C 1
ATOM 2325 O O . CYS A 1 297 ? -3.625 -9.302 -12.997 1.00 86.31 297 CYS A O 1
ATOM 2327 N N . MET A 1 298 ? -5.006 -7.767 -12.137 1.00 88.06 298 MET A N 1
ATOM 2328 C CA . MET A 1 298 ? -5.940 -7.792 -13.262 1.00 88.06 298 MET A CA 1
ATOM 2329 C C . MET A 1 298 ? -5.401 -7.059 -14.497 1.00 88.06 298 MET A C 1
ATOM 2331 O O . MET A 1 298 ? -5.943 -7.225 -15.584 1.00 88.06 298 MET A O 1
ATOM 2335 N N . HIS A 1 299 ? -4.306 -6.304 -14.350 1.00 84.19 299 HIS A N 1
ATOM 2336 C CA . HIS A 1 299 ? -3.646 -5.606 -15.453 1.00 84.19 299 HIS A CA 1
ATOM 2337 C C . HIS A 1 299 ? -2.596 -6.469 -16.170 1.00 84.19 299 HIS A C 1
ATOM 2339 O O . HIS A 1 299 ? -2.644 -6.605 -17.386 1.00 84.19 299 HIS A O 1
ATOM 2345 N N . CYS A 1 300 ? -1.663 -7.080 -15.429 1.00 82.25 300 CYS A N 1
ATOM 2346 C CA . CYS A 1 300 ? -0.564 -7.870 -16.009 1.00 82.25 300 CYS A CA 1
ATOM 2347 C C . CYS A 1 300 ? -0.686 -9.385 -15.783 1.00 82.25 300 CYS A C 1
ATOM 2349 O O . CYS A 1 300 ? 0.205 -10.135 -16.168 1.00 82.25 300 CYS A O 1
ATOM 2351 N N . ALA A 1 301 ? -1.763 -9.844 -15.137 1.00 87.31 301 ALA A N 1
ATOM 2352 C CA . ALA A 1 301 ? -2.008 -11.243 -14.777 1.00 87.31 301 ALA A CA 1
ATOM 2353 C C . ALA A 1 301 ? -0.965 -11.892 -13.844 1.00 87.31 301 ALA A C 1
ATOM 2355 O O . ALA A 1 301 ? -1.085 -13.083 -13.559 1.00 87.31 301 ALA A O 1
ATOM 2356 N N . THR A 1 302 ? 0.006 -11.138 -13.316 1.00 83.38 302 THR A N 1
ATOM 2357 C CA . THR A 1 302 ? 0.973 -11.653 -12.339 1.00 83.38 302 THR A CA 1
ATOM 2358 C C . THR A 1 302 ? 0.273 -12.036 -11.038 1.00 83.38 302 THR A C 1
ATOM 2360 O O . THR A 1 302 ? -0.457 -11.235 -10.443 1.00 83.38 302 THR A O 1
ATOM 2363 N N . ASP A 1 303 ? 0.511 -13.265 -10.588 1.00 87.19 303 ASP A N 1
ATOM 2364 C CA . ASP A 1 303 ? 0.082 -13.739 -9.279 1.00 87.19 303 ASP A CA 1
ATOM 2365 C C . ASP A 1 303 ? 1.052 -13.251 -8.203 1.00 87.19 303 ASP A C 1
ATOM 2367 O O . ASP A 1 303 ? 2.253 -13.138 -8.427 1.00 87.19 303 ASP A O 1
ATOM 2371 N N . HIS A 1 304 ? 0.525 -12.935 -7.030 1.00 83.75 304 HIS A N 1
ATOM 2372 C CA . HIS A 1 304 ? 1.292 -12.458 -5.894 1.00 83.75 304 HIS A CA 1
ATOM 2373 C C . HIS A 1 304 ? 0.925 -13.264 -4.658 1.00 83.75 304 HIS A C 1
ATOM 2375 O O . HIS A 1 304 ? -0.248 -13.571 -4.420 1.00 83.75 304 HIS A O 1
ATOM 2381 N N . ILE A 1 305 ? 1.934 -13.555 -3.847 1.00 82.62 305 ILE A N 1
ATOM 2382 C CA . ILE A 1 305 ? 1.748 -14.039 -2.485 1.00 82.62 305 ILE A CA 1
ATOM 2383 C C . ILE A 1 305 ? 1.598 -12.819 -1.591 1.00 82.62 305 ILE A C 1
ATOM 2385 O O . ILE A 1 305 ? 2.431 -11.914 -1.641 1.00 82.62 305 ILE A O 1
ATOM 2389 N N . ILE A 1 306 ? 0.539 -12.808 -0.785 1.00 75.44 306 ILE A N 1
ATOM 2390 C CA . ILE A 1 306 ? 0.324 -11.782 0.226 1.00 75.44 306 ILE A CA 1
ATOM 2391 C C . ILE A 1 306 ? 0.627 -12.411 1.576 1.00 75.44 306 ILE A C 1
ATOM 2393 O O . ILE A 1 306 ? -0.126 -13.239 2.092 1.00 75.44 306 ILE A O 1
ATOM 2397 N N . ASP A 1 307 ? 1.750 -12.006 2.141 1.00 68.69 307 ASP A N 1
ATOM 2398 C CA . ASP A 1 307 ? 2.086 -12.276 3.521 1.00 68.69 307 ASP A CA 1
ATOM 2399 C C . ASP A 1 307 ? 1.426 -11.206 4.394 1.00 68.69 307 ASP A C 1
ATOM 2401 O O . ASP A 1 307 ? 1.976 -10.126 4.601 1.00 68.69 307 ASP A O 1
ATOM 2405 N N . LEU A 1 308 ? 0.218 -11.508 4.876 1.00 64.69 308 LEU A N 1
ATOM 2406 C CA . LEU A 1 308 ? -0.535 -10.620 5.766 1.00 64.69 308 LEU A CA 1
ATOM 2407 C C . LEU A 1 308 ? 0.169 -10.420 7.116 1.00 64.69 308 LEU A C 1
ATOM 2409 O O . LEU A 1 308 ? -0.040 -9.396 7.751 1.00 64.69 308 LEU A O 1
ATOM 2413 N N . ALA A 1 309 ? 0.988 -11.382 7.560 1.00 59.28 309 ALA A N 1
ATOM 2414 C CA . ALA A 1 309 ? 1.670 -11.297 8.848 1.00 59.28 309 ALA A CA 1
ATOM 2415 C C . ALA A 1 309 ? 2.845 -10.313 8.801 1.00 59.28 309 ALA A C 1
ATOM 2417 O O . ALA A 1 309 ? 3.106 -9.625 9.781 1.00 59.28 309 ALA A O 1
ATOM 2418 N N . ASN A 1 310 ? 3.531 -10.239 7.659 1.00 58.75 310 ASN A N 1
ATOM 2419 C CA . ASN A 1 310 ? 4.649 -9.318 7.440 1.00 58.75 310 ASN A CA 1
ATOM 2420 C C . ASN A 1 310 ? 4.295 -8.135 6.532 1.00 58.75 310 ASN A C 1
ATOM 2422 O O . ASN A 1 310 ? 5.187 -7.382 6.143 1.00 58.75 310 ASN A O 1
ATOM 2426 N N . LEU A 1 311 ? 3.022 -7.994 6.158 1.00 62.62 311 LEU A N 1
ATOM 2427 C CA . LEU A 1 311 ? 2.519 -6.954 5.261 1.00 62.62 311 LEU A CA 1
ATOM 2428 C C . LEU A 1 311 ? 3.250 -6.880 3.912 1.00 62.62 311 LEU A C 1
ATOM 2430 O O . LEU A 1 311 ? 3.435 -5.797 3.351 1.00 62.62 311 LEU A O 1
ATOM 2434 N N . ARG A 1 312 ? 3.662 -8.028 3.366 1.00 65.38 312 ARG A N 1
ATOM 2435 C CA . ARG A 1 312 ? 4.448 -8.104 2.127 1.00 65.38 312 ARG A CA 1
ATOM 2436 C C . ARG A 1 312 ? 3.642 -8.688 0.980 1.00 65.38 312 ARG A C 1
ATOM 2438 O O . ARG A 1 312 ? 3.001 -9.723 1.121 1.00 65.38 312 ARG A O 1
ATOM 2445 N N . ILE A 1 313 ? 3.761 -8.062 -0.188 1.00 66.44 313 ILE A N 1
ATOM 2446 C CA . ILE A 1 313 ? 3.312 -8.633 -1.456 1.00 66.44 313 ILE A CA 1
ATOM 2447 C C . ILE A 1 313 ? 4.531 -9.005 -2.283 1.00 66.44 313 ILE A C 1
ATOM 2449 O O . ILE A 1 313 ? 5.355 -8.154 -2.610 1.00 66.44 313 ILE A O 1
ATOM 2453 N N . THR A 1 314 ? 4.634 -10.278 -2.647 1.00 70.00 314 THR A N 1
ATOM 2454 C CA . THR A 1 314 ? 5.738 -10.788 -3.459 1.00 70.00 314 THR A CA 1
ATOM 2455 C C . THR A 1 314 ? 5.193 -11.344 -4.771 1.00 70.00 314 THR A C 1
ATOM 2457 O O . THR A 1 314 ? 4.362 -12.257 -4.731 1.00 70.00 314 THR A O 1
ATOM 2460 N N . PRO A 1 315 ? 5.624 -10.818 -5.935 1.00 73.25 315 PRO A N 1
ATOM 2461 C CA . PRO A 1 315 ? 5.289 -11.403 -7.226 1.00 73.25 315 PRO A CA 1
ATOM 2462 C C . PRO A 1 315 ? 5.742 -12.863 -7.287 1.00 73.25 315 PRO A C 1
ATOM 2464 O O . PRO A 1 315 ? 6.878 -13.192 -6.945 1.00 73.25 315 PRO A O 1
ATOM 2467 N N . MET A 1 316 ? 4.859 -13.743 -7.743 1.00 78.69 316 MET A N 1
ATOM 2468 C CA . MET A 1 316 ? 5.211 -15.111 -8.086 1.00 78.69 316 MET A CA 1
ATOM 2469 C C . MET A 1 316 ? 5.847 -15.085 -9.470 1.00 78.69 316 MET A C 1
ATOM 2471 O O . MET A 1 316 ? 5.156 -14.977 -10.482 1.00 78.69 316 MET A O 1
ATOM 2475 N N . VAL A 1 317 ? 7.174 -15.154 -9.515 1.00 68.00 317 VAL A N 1
ATOM 2476 C CA . VAL A 1 317 ? 7.882 -15.336 -10.781 1.00 68.00 317 VAL A CA 1
ATOM 2477 C C . VAL A 1 317 ? 7.632 -16.776 -11.219 1.00 68.00 317 VAL A C 1
ATOM 2479 O O . VAL A 1 317 ? 8.040 -17.713 -10.533 1.00 68.00 317 VAL A O 1
ATOM 2482 N N . SER A 1 318 ? 6.901 -16.962 -12.318 1.00 48.91 318 SER A N 1
ATOM 2483 C CA . SER A 1 318 ? 6.786 -18.271 -12.956 1.00 48.91 318 SER A CA 1
ATOM 2484 C C . SER A 1 318 ? 8.176 -18.690 -13.428 1.00 48.91 318 SER A C 1
ATOM 2486 O O . SER A 1 318 ? 8.726 -18.066 -14.335 1.00 48.91 318 SER A O 1
ATOM 2488 N N . SER A 1 319 ? 8.738 -19.692 -12.756 1.00 35.75 319 SER A N 1
ATOM 2489 C CA . SER A 1 319 ? 9.929 -20.429 -13.182 1.00 35.75 319 SER A CA 1
ATOM 2490 C C . SER A 1 319 ? 9.713 -21.106 -14.528 1.00 35.75 319 SER A C 1
ATOM 2492 O O . SER A 1 319 ? 8.635 -21.736 -14.659 1.00 35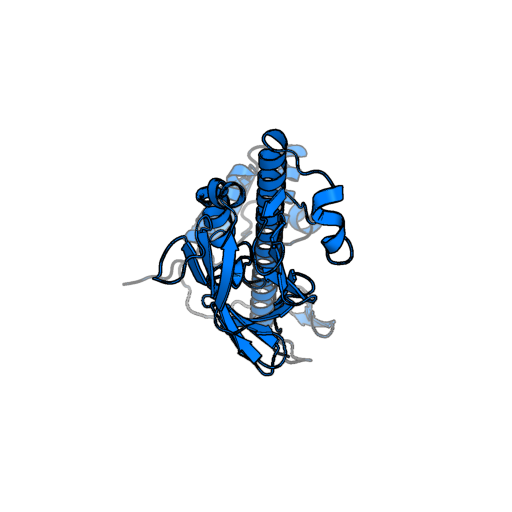.75 319 SER A O 1
#

Foldseek 3Di:
DDDQWFKWKFFAAFQDPDPVLLVLLLVLLCVVPVDDSVVSSVSRVDGRDGSGTRHHPVRVVVSVVSNVVSGTDMDIDTDDDDDDDDPDDDDFDFDADPVPRDTDTPPDQADPPPGDGVVVVVVVVVVVVVQVVLLVVLVVLLVVLLVVLVVVLVVLCVVPPDDCVQCVVCPVQDDPSKAFRDWFDWPQFIWTDISFFIWTQGPNDIDQGGLLQFPDWDWQDDDDADVQWIKIKTAGLEFADDPNDTDRMDMTTTHNVRSVCVVVCRVRSPDQSDADSRRNHRQWRWYQDPNWIKTQRPPPRFIWTQPSSVRDTHTDDDD

Sequence (319 aa):
MDTPFAYDIAFLGLKDPSPVGRSRLVLAMERLTGRSTADCHDFLSKVGLTIFDSLPVDQAQLIINALDEAGAVCEIRPKEDVPRAVSEALGGGMAACPSCGFVQLAGKDECPRCGVIFSKMEKDEIRKMQHNQALEDAQQRAEQIRQEWDDRAKHFLESRPLSADRYQMFNKNLTQEEIPFLFLDTAEGPVLMTSRQLMAIVDGLVVHLPYEIIKDVDFGGGLVGKKGHTRLVLHFHSPIHFKEKNTNSLTWQLTADAATNKEVIMDWAFARSYMCGACGARDLHYRNEKGQTRARCMHCATDHIIDLANLRITPMVSS

Secondary structure (DSSP, 8-state):
-----EEEEEEEEES--SHHHHHHHHHHHHHHH---HHHHHHHTT-TTEEEEEEE-HHHHHHHHHHHHHTTEEEEEEEE----------S---EEE-TTT--EEETT-SB-TTT--BHHHHHHHHHHHHHHHHHHHHHHHHHHHHHHHHHHHHHHHHHHS---HHHHGGGTTT--TT--EEEEE-BSS--EEEESSEEEEEETTEEEEEEGGGEEEEEES-SS-PPTTEEEEEEEEEEEEEETTEEEEEEEEEEEHHHHTTHHHHHHHHH------TTT----EEEEEETTEEEEEETTT--EEEEETTTTEEEE----

pLDDT: mean 80.28, std 13.48, range [33.72, 97.31]

Radius of gyration: 30.03 Å; chains: 1; bounding box: 66×49×81 Å